Protein AF-A0A8T1TSG8-F1 (afdb_monomer_lite)

Radius of gyration: 27.97 Å; chains: 1; bounding box: 66×54×80 Å

Secondary structure (DSSP, 8-state):
--------------S----HHHHHHTT-HHHHHTT---HHHHHHHHHH-SPP-------GGGGSPPPPPPTTHHHHH-TTS--S--S--HHHHHHTTSHHHHHHHHS-HHHHHHHHHHHHHHHHHTHHHHHHHHHHHHHHHHHH-TTPPPPPHHHHHHHHHTSPPP-HHHHHHHHHHHHHHHHS--SS-GGGGG--S--SSS--S-GGGTS-HHHHHHHHHHHHHHHHHHHHHHHHHHHHHHHS------------------

Foldseek 3Di:
DDDDDDDDDDPPPPPDPDPPVVCVVQPHPVCVVVVNGDCVVVVVCVVVDDDPPPPPPPPPVVVDPDDDDDPCVCCVVCVPPDPDDDDDDPCCVVLVVDPVSNVCVVVPLVNLQVLLVLLVVLCVVCLLVVLVVQQVVQVVVCVVDVPRDGDDSVVSSVVSVPDDRGGSQLVVLLVVLVVVCVVVPDPDDSLQLCDCDDDPDDRRRPSCVRDNPVSSVSVCVSSVVSVVVVVVVVVVVVVVCVVDPDDDDDPPPPDPDDDDDD

pLDDT: mean 74.1, std 20.04, range [25.47, 96.94]

Sequence (262 aa):
EPYFGVDEDGPPKPELLFEDELIKAVGGVGTISSGTVPTGPLRDMGKTGWAPLTKQTSYEYLQQPYEPRPPQSMMTYYPSLYSGEYGPTAGALEAAVTPSGAFFYFIQPTLLQDIAGASNDYFEEKLNERVEGVYKKQVEREKKHPGFKRKNRDKIREELHKTQDINGRELCIFISLLVARTISPNKEKLENHWKTTDEGAIIWGCFGQFMVLDSCIYLETCISATWRSTCASRSSLETQVRHRGSAASLPVWIHATTHYGI

Structure (mmCIF, N/CA/C/O backbone):
data_AF-A0A8T1TSG8-F1
#
_entry.id   AF-A0A8T1TSG8-F1
#
loop_
_atom_site.group_PDB
_atom_site.id
_atom_site.type_symbol
_atom_site.label_atom_id
_atom_site.label_alt_id
_atom_site.label_comp_id
_atom_site.label_asym_id
_atom_site.label_entity_id
_atom_site.label_seq_id
_atom_site.pdbx_PDB_ins_code
_atom_site.Cartn_x
_atom_site.Cartn_y
_atom_site.Cartn_z
_atom_site.occupancy
_atom_site.B_iso_or_equiv
_atom_site.auth_seq_id
_atom_site.auth_comp_id
_atom_site.auth_asym_id
_atom_site.auth_atom_id
_atom_site.pdbx_PDB_model_num
ATOM 1 N N . GLU A 1 1 ? 26.304 29.051 -23.649 1.00 45.94 1 GLU A N 1
ATOM 2 C CA . GLU A 1 1 ? 25.181 29.871 -24.154 1.00 45.94 1 GLU A CA 1
ATOM 3 C C . GLU A 1 1 ? 25.540 30.378 -25.544 1.00 45.94 1 GLU A C 1
ATOM 5 O O . GLU A 1 1 ? 26.716 30.663 -25.758 1.00 45.94 1 GLU A O 1
ATOM 10 N N . PRO A 1 2 ? 24.597 30.352 -26.500 1.00 37.94 2 PRO A N 1
ATOM 11 C CA . PRO A 1 2 ? 23.506 31.320 -26.485 1.00 37.94 2 PRO A CA 1
ATOM 12 C C . PRO A 1 2 ? 22.093 30.716 -26.482 1.00 37.94 2 PRO A C 1
ATOM 14 O O . PRO A 1 2 ? 21.889 29.510 -26.564 1.00 37.94 2 PRO A O 1
ATOM 17 N N . TYR A 1 3 ? 21.173 31.653 -26.292 1.00 34.12 3 TYR A N 1
ATOM 18 C CA . TYR A 1 3 ? 19.765 31.636 -25.913 1.00 34.12 3 TYR A CA 1
ATOM 19 C C . TYR A 1 3 ? 18.851 31.819 -27.152 1.00 34.12 3 TYR A C 1
ATOM 21 O O . TYR A 1 3 ? 19.335 32.292 -28.178 1.00 34.12 3 TYR A O 1
ATOM 29 N N . PHE A 1 4 ? 17.537 31.587 -26.975 1.00 33.50 4 PHE A N 1
ATOM 30 C CA . PHE A 1 4 ? 16.393 31.842 -27.892 1.00 33.50 4 PHE A CA 1
ATOM 31 C C . PHE A 1 4 ? 16.285 30.897 -29.111 1.00 33.50 4 PHE A C 1
ATOM 33 O O . PHE A 1 4 ? 17.250 30.680 -29.825 1.00 33.50 4 PHE A O 1
ATOM 40 N N . GLY A 1 5 ? 15.155 30.248 -29.410 1.00 44.09 5 GLY A N 1
ATOM 41 C CA . GLY A 1 5 ? 13.763 30.645 -29.202 1.00 44.09 5 GLY A CA 1
ATOM 42 C C . GLY A 1 5 ? 13.220 31.237 -30.501 1.00 44.09 5 GLY A C 1
ATOM 43 O O . GLY A 1 5 ? 13.282 32.449 -30.660 1.00 44.09 5 GLY A O 1
ATOM 44 N N . VAL A 1 6 ? 12.729 30.385 -31.408 1.00 33.22 6 VAL A N 1
ATOM 45 C CA . VAL A 1 6 ? 11.770 30.747 -32.463 1.00 33.22 6 VAL A CA 1
ATOM 46 C C . VAL A 1 6 ? 10.868 29.534 -32.672 1.00 33.22 6 VAL A C 1
ATOM 48 O O . VAL A 1 6 ? 11.270 28.537 -33.274 1.00 33.22 6 VAL A O 1
ATOM 51 N N . ASP A 1 7 ? 9.675 29.621 -32.097 1.00 50.31 7 ASP A N 1
ATOM 52 C CA . ASP A 1 7 ? 8.508 28.882 -32.550 1.00 50.31 7 ASP A CA 1
ATOM 53 C C . ASP A 1 7 ? 8.203 29.357 -33.981 1.00 50.31 7 ASP A C 1
ATOM 55 O O . ASP A 1 7 ? 8.035 30.555 -34.204 1.00 50.31 7 ASP A O 1
ATOM 59 N N . GLU A 1 8 ? 8.195 28.444 -34.954 1.00 45.22 8 GLU A N 1
ATOM 60 C CA . GLU A 1 8 ? 7.657 28.701 -36.296 1.00 45.22 8 GLU A CA 1
ATOM 61 C C . GLU A 1 8 ? 6.379 27.876 -36.462 1.00 45.22 8 GLU A C 1
ATOM 63 O O . GLU A 1 8 ? 6.337 26.664 -36.223 1.00 45.22 8 GLU A O 1
ATOM 68 N N . ASP A 1 9 ? 5.320 28.605 -36.790 1.00 44.66 9 ASP A N 1
ATOM 69 C CA . ASP A 1 9 ? 3.932 28.338 -36.458 1.00 44.66 9 ASP A CA 1
ATOM 70 C C . ASP A 1 9 ? 3.237 27.316 -37.370 1.00 44.66 9 ASP A C 1
ATOM 72 O O . ASP A 1 9 ? 2.999 27.529 -38.559 1.00 44.66 9 ASP A O 1
ATOM 76 N N . GLY A 1 10 ? 2.711 26.271 -36.742 1.00 43.38 10 GLY A N 1
ATOM 77 C CA . GLY A 1 10 ? 1.345 25.822 -36.988 1.00 43.38 10 GLY A CA 1
ATOM 78 C C . GLY A 1 10 ? 0.737 25.487 -35.628 1.00 43.38 10 GLY A C 1
ATOM 79 O O . GLY A 1 10 ? 1.427 24.842 -34.835 1.00 43.38 10 GLY A O 1
ATOM 80 N N . PRO A 1 11 ? -0.502 25.910 -35.296 1.00 42.44 11 PRO A N 1
ATOM 81 C CA . PRO A 1 11 ? -1.045 25.623 -33.977 1.00 42.44 11 PRO A CA 1
ATOM 82 C C . PRO A 1 11 ? -1.029 24.104 -33.770 1.00 42.44 11 PRO A C 1
ATOM 84 O O . PRO A 1 11 ? -1.426 23.377 -34.692 1.00 42.44 11 PRO A O 1
ATOM 87 N N . PRO A 1 12 ? -0.569 23.603 -32.605 1.00 47.88 12 PRO A N 1
ATOM 88 C CA . PRO A 1 12 ? -0.638 22.183 -32.312 1.00 47.88 12 PRO A CA 1
ATOM 89 C C . PRO A 1 12 ? -2.099 21.783 -32.460 1.00 47.88 12 PRO A C 1
ATOM 91 O O . PRO A 1 12 ? -2.961 22.269 -31.723 1.00 47.88 12 PRO A O 1
ATOM 94 N N . LYS A 1 13 ? -2.403 20.965 -33.475 1.00 48.00 13 LYS A N 1
ATOM 95 C CA . LYS A 1 13 ? -3.752 20.427 -33.622 1.00 48.00 13 LYS A CA 1
ATOM 96 C C . LYS A 1 13 ? -4.053 19.711 -32.309 1.00 48.00 13 LYS A C 1
ATOM 98 O O . LYS A 1 13 ? -3.273 18.831 -31.942 1.00 48.00 13 LYS A O 1
ATOM 103 N N . PRO A 1 14 ? -5.113 20.091 -31.579 1.00 47.16 14 PRO A N 1
ATOM 104 C CA . PRO A 1 14 ? -5.439 19.402 -30.348 1.00 47.16 14 PRO A CA 1
ATOM 105 C C . PRO A 1 14 ? -5.668 17.930 -30.697 1.00 47.16 14 PRO A C 1
ATOM 107 O O . PRO A 1 14 ? -6.528 17.613 -31.516 1.00 47.16 14 PRO A O 1
ATOM 110 N N . GLU A 1 15 ? -4.895 17.028 -30.084 1.00 48.28 15 GLU A N 1
ATOM 111 C CA . GLU A 1 15 ? -5.048 15.568 -30.239 1.00 48.28 15 GLU A CA 1
ATOM 112 C C . GLU A 1 15 ? -6.437 15.072 -29.787 1.00 48.28 15 GLU A C 1
ATOM 114 O O . GLU A 1 15 ? -6.805 13.916 -29.985 1.00 48.28 15 GLU A O 1
ATOM 119 N N . LEU A 1 16 ? -7.230 15.966 -29.197 1.00 49.97 16 LEU A N 1
ATOM 120 C CA . LEU A 1 16 ? -8.574 15.749 -28.710 1.00 49.97 16 LEU A CA 1
ATOM 121 C C . LEU A 1 16 ? -9.577 16.374 -29.686 1.00 49.97 16 LEU A C 1
ATOM 123 O O . LEU A 1 16 ? -9.929 17.548 -29.577 1.00 49.97 16 LEU A O 1
ATOM 127 N N . LEU A 1 17 ? -10.056 15.566 -30.630 1.00 59.31 17 LEU A N 1
ATOM 128 C CA . LEU A 1 17 ? -11.185 15.898 -31.501 1.00 59.31 17 LEU A CA 1
ATOM 129 C C . LEU A 1 17 ? -12.499 15.758 -30.715 1.00 59.31 17 LEU A C 1
ATOM 131 O O . LEU A 1 17 ? -13.293 14.855 -30.966 1.00 59.31 17 LEU A O 1
ATOM 135 N N . PHE A 1 18 ? -12.709 16.607 -29.712 1.00 63.56 18 PHE A N 1
ATOM 136 C CA . PHE A 1 18 ? -14.048 16.785 -29.157 1.00 63.56 18 PHE A CA 1
ATOM 137 C C . PHE A 1 18 ? -14.841 17.709 -30.075 1.00 63.56 18 PHE A C 1
ATOM 139 O O . PHE A 1 18 ? -14.288 18.652 -30.636 1.00 63.56 18 PHE A O 1
ATOM 146 N N . GLU A 1 19 ? -16.137 17.447 -30.224 1.00 71.06 19 GLU A N 1
ATOM 147 C CA . GLU A 1 19 ? -17.006 18.336 -30.989 1.00 71.06 19 GLU A CA 1
ATOM 148 C C . GLU A 1 19 ? -17.040 19.735 -30.356 1.00 71.06 19 GLU A C 1
ATOM 150 O O . GLU A 1 19 ? -17.121 19.878 -29.130 1.00 71.06 19 GLU A O 1
ATOM 155 N N . ASP A 1 20 ? -17.015 20.775 -31.193 1.00 75.75 20 ASP A N 1
ATOM 156 C CA . ASP A 1 20 ? -16.996 22.175 -30.750 1.00 75.75 20 ASP A CA 1
ATOM 157 C C . ASP A 1 20 ? -18.199 22.521 -29.861 1.00 75.75 20 ASP A C 1
ATOM 159 O O . ASP A 1 20 ? -18.087 23.326 -28.932 1.00 75.75 20 ASP A O 1
ATOM 163 N N . GLU A 1 21 ? -19.348 21.881 -30.097 1.00 76.69 21 GLU A N 1
ATOM 164 C CA . GLU A 1 21 ? -20.535 22.032 -29.255 1.00 76.69 21 GLU A CA 1
ATOM 165 C C . GLU A 1 21 ? -20.307 21.517 -27.834 1.00 76.69 21 GLU A C 1
ATOM 167 O O . GLU A 1 21 ? -20.700 22.186 -26.876 1.00 76.69 21 GLU A O 1
ATOM 172 N N . LEU A 1 22 ? -19.618 20.381 -27.678 1.00 76.75 22 LEU A N 1
ATOM 173 C CA . LEU A 1 22 ? -19.285 19.831 -26.367 1.00 76.75 22 LEU A CA 1
ATOM 174 C C . LEU A 1 22 ? -18.298 20.744 -25.645 1.00 76.75 22 LEU A C 1
ATOM 176 O O . LEU A 1 22 ? -18.534 21.095 -24.489 1.00 76.75 22 LEU A O 1
ATOM 180 N N . ILE A 1 23 ? -17.233 21.172 -26.332 1.00 80.44 23 ILE A N 1
ATOM 181 C CA . ILE A 1 23 ? -16.224 22.087 -25.780 1.00 80.44 23 ILE A CA 1
ATOM 182 C C . ILE A 1 23 ? -16.895 23.381 -25.309 1.00 80.44 23 ILE A C 1
ATOM 184 O O . ILE A 1 23 ? -16.615 23.865 -24.212 1.00 80.44 23 ILE A O 1
ATOM 188 N N . LYS A 1 24 ? -17.831 23.919 -26.094 1.00 82.69 24 LYS A N 1
ATOM 189 C CA . LYS A 1 24 ? -18.601 25.112 -25.735 1.00 82.69 24 LYS A CA 1
ATOM 190 C C . LYS A 1 24 ? -19.547 24.863 -24.558 1.00 82.69 24 LYS A C 1
ATOM 192 O O . LYS A 1 24 ? -19.623 25.704 -23.663 1.00 82.69 24 LYS A O 1
ATOM 197 N N . ALA A 1 25 ? -20.223 23.714 -24.518 1.00 79.31 25 ALA A N 1
ATOM 198 C CA . ALA A 1 25 ? -21.137 23.341 -23.438 1.00 79.31 25 ALA A CA 1
ATOM 199 C C . ALA A 1 25 ? -20.425 23.188 -22.085 1.00 79.31 25 ALA A C 1
ATOM 201 O O . ALA A 1 25 ? -20.991 23.539 -21.050 1.00 79.31 25 ALA A O 1
ATOM 202 N N . VAL A 1 26 ? -19.169 22.729 -22.081 1.00 79.12 26 VAL A N 1
ATOM 203 C CA . VAL A 1 26 ? -18.341 22.622 -20.866 1.00 79.12 26 VAL A CA 1
ATOM 204 C C . VAL A 1 26 ? -17.567 23.906 -20.532 1.00 79.12 26 VAL A C 1
ATOM 206 O O . VAL A 1 26 ? -16.703 23.903 -19.658 1.00 79.12 26 VAL A O 1
ATOM 209 N N . GLY A 1 27 ? -17.893 25.026 -21.186 1.00 82.19 27 GLY A N 1
ATOM 210 C CA . GLY A 1 27 ? -17.335 26.345 -20.873 1.00 82.19 27 GLY A CA 1
ATOM 211 C C . GLY A 1 27 ? -16.021 26.677 -21.586 1.00 82.19 27 GLY A C 1
ATOM 212 O O . GLY A 1 27 ? -15.343 27.629 -21.203 1.00 82.19 27 GLY A O 1
ATOM 213 N N . GLY A 1 28 ? -15.654 25.924 -22.621 1.00 83.75 28 GLY A N 1
ATOM 214 C CA . GLY A 1 28 ? -14.480 26.158 -23.458 1.00 83.75 28 GLY A CA 1
ATOM 215 C C . GLY A 1 28 ? -13.187 25.541 -22.923 1.00 83.75 28 GLY A C 1
ATOM 216 O O . GLY A 1 28 ? -13.075 25.168 -21.755 1.00 83.75 28 GLY A O 1
ATOM 217 N N . VAL A 1 29 ? -12.169 25.486 -23.787 1.00 76.88 29 VAL A N 1
ATOM 218 C CA . VAL A 1 29 ? -10.851 24.896 -23.478 1.00 76.88 29 VAL A CA 1
ATOM 219 C C . VAL A 1 29 ? -10.199 25.550 -22.256 1.00 76.88 29 VAL A C 1
ATOM 221 O O . VAL A 1 29 ? -9.637 24.852 -21.421 1.00 76.88 29 VAL A O 1
ATOM 224 N N . GLY A 1 30 ? -10.336 26.870 -22.082 1.00 78.56 30 GLY A N 1
ATOM 225 C CA . GLY A 1 30 ? -9.797 27.567 -20.906 1.00 78.56 30 GLY A CA 1
ATOM 226 C C . GLY A 1 30 ? -10.395 27.083 -19.577 1.00 78.56 30 GLY A C 1
ATOM 227 O O . GLY A 1 30 ? -9.688 26.946 -18.577 1.00 78.56 30 GLY A O 1
ATOM 228 N N . THR A 1 31 ? -11.687 26.754 -19.566 1.00 78.44 31 THR A N 1
ATOM 229 C CA . THR A 1 31 ? -12.375 26.220 -18.382 1.00 78.44 31 THR A CA 1
ATOM 230 C C . THR A 1 31 ? -11.960 24.772 -18.095 1.00 78.44 31 THR A C 1
ATOM 232 O O . THR A 1 31 ? -11.778 24.396 -16.937 1.00 78.44 31 THR A O 1
ATOM 235 N N . ILE A 1 32 ? -11.727 23.976 -19.144 1.00 74.50 32 ILE A N 1
ATOM 236 C CA . ILE A 1 32 ? -11.199 22.607 -19.032 1.00 74.50 32 ILE A CA 1
ATOM 237 C C . ILE A 1 32 ? -9.778 22.617 -18.459 1.00 74.50 32 ILE A C 1
ATOM 239 O O . ILE A 1 32 ? -9.515 21.952 -17.459 1.00 74.50 32 ILE A O 1
ATOM 243 N N . SER A 1 33 ? -8.880 23.416 -19.037 1.00 77.00 33 SER A N 1
ATOM 244 C CA . SER A 1 33 ? -7.472 23.485 -18.628 1.00 77.00 33 SER A CA 1
ATOM 245 C C . SER A 1 33 ? -7.276 24.027 -17.209 1.00 77.00 33 SER A C 1
ATOM 247 O O . SER A 1 33 ? -6.294 23.695 -16.552 1.00 77.00 33 SER A O 1
ATOM 249 N N . SER A 1 34 ? -8.211 24.844 -16.716 1.00 78.12 34 SER A N 1
ATOM 250 C CA . SER A 1 34 ? -8.216 25.347 -15.334 1.00 78.12 34 SER A CA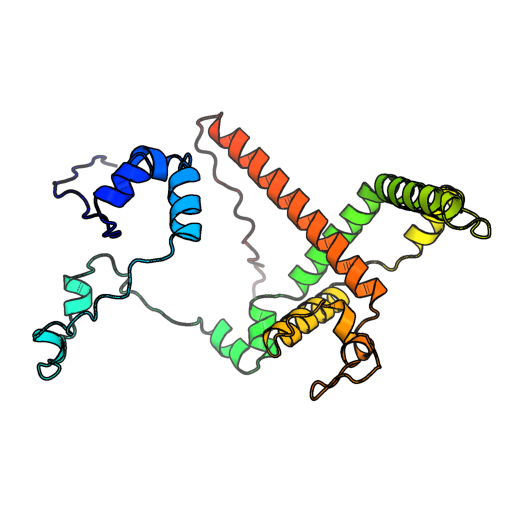 1
ATOM 251 C C . SER A 1 34 ? -8.866 24.388 -14.330 1.00 78.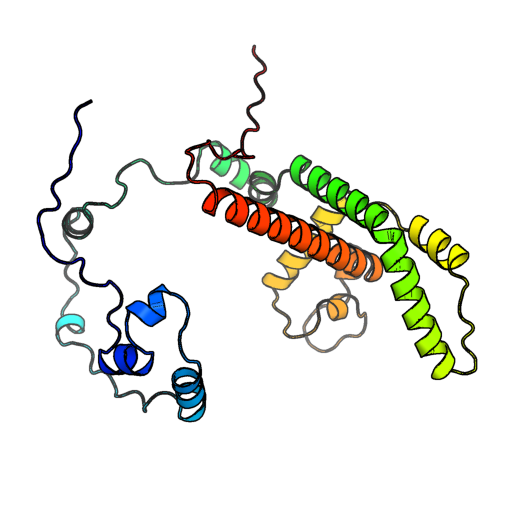12 34 SER A C 1
ATOM 253 O O . SER A 1 34 ? -8.861 24.670 -13.134 1.00 78.12 34 SER A O 1
ATOM 255 N N . GLY A 1 35 ? -9.433 23.267 -14.787 1.00 76.94 35 GLY A N 1
ATOM 256 C CA . GLY A 1 35 ? -10.089 22.276 -13.931 1.00 76.94 35 GLY A CA 1
ATOM 257 C C . GLY A 1 35 ? -11.460 22.704 -13.396 1.00 76.94 35 GLY A C 1
ATOM 258 O O . GLY A 1 35 ? -12.037 22.000 -12.571 1.00 76.94 35 GLY A O 1
ATOM 259 N N . THR A 1 36 ? -12.014 23.827 -13.868 1.00 82.38 36 THR A N 1
ATOM 260 C CA . THR A 1 36 ? -13.275 24.408 -13.363 1.00 82.38 36 THR A CA 1
ATOM 261 C C . THR A 1 36 ? -14.483 23.981 -14.204 1.00 82.38 36 THR A C 1
ATOM 263 O O . THR A 1 36 ? -15.396 24.765 -14.459 1.00 82.38 36 THR A O 1
ATOM 266 N N . VAL A 1 37 ? -14.489 22.737 -14.689 1.00 79.81 37 VAL A N 1
ATOM 267 C CA . VAL A 1 37 ? -15.514 22.255 -15.624 1.00 79.81 37 VAL A CA 1
ATOM 268 C C . VAL A 1 37 ? -16.885 22.168 -14.933 1.00 79.81 37 VAL A C 1
ATOM 270 O O . VAL A 1 37 ? -17.016 21.475 -13.919 1.00 79.81 37 VAL A O 1
ATOM 273 N N . PRO A 1 38 ? -17.936 22.829 -15.459 1.00 80.19 38 PRO A N 1
ATOM 274 C CA . PRO A 1 38 ? -19.273 22.755 -14.890 1.00 80.19 38 PRO A CA 1
ATOM 275 C C . PRO A 1 38 ? -19.826 21.328 -14.969 1.00 80.19 38 PRO A C 1
ATOM 277 O O . PRO A 1 38 ? -19.777 20.662 -15.999 1.00 80.19 38 PRO A O 1
ATOM 280 N N . THR A 1 39 ? -20.401 20.858 -13.863 1.00 79.50 39 THR A N 1
ATOM 281 C CA . THR A 1 39 ? -20.884 19.471 -13.725 1.00 79.50 39 THR A CA 1
ATOM 282 C C . THR A 1 39 ? -22.267 19.235 -14.329 1.00 79.50 39 THR A C 1
ATOM 284 O O . THR A 1 39 ? -22.655 18.087 -14.534 1.00 79.50 39 THR A O 1
ATOM 287 N N . GLY A 1 40 ? -23.022 20.303 -14.608 1.00 82.38 40 GLY A N 1
ATOM 288 C CA . GLY A 1 40 ? -24.369 20.242 -15.186 1.00 82.38 40 GLY A CA 1
ATOM 289 C C . GLY A 1 40 ? -24.426 19.475 -16.512 1.00 82.38 40 GLY A C 1
ATOM 290 O O . GLY A 1 40 ? -25.108 18.454 -16.554 1.00 82.38 40 GLY A O 1
ATOM 291 N N . PRO A 1 41 ? -23.655 19.882 -17.541 1.00 76.38 41 PRO A N 1
ATOM 292 C CA . PRO A 1 41 ? -23.636 19.218 -18.846 1.00 76.38 41 PRO A CA 1
ATOM 293 C C . PRO A 1 41 ? -23.327 17.718 -18.759 1.00 76.38 41 PRO A C 1
ATOM 295 O O . PRO A 1 41 ? -24.049 16.898 -19.317 1.00 76.38 41 PRO A O 1
ATOM 298 N N . LEU A 1 42 ? -22.305 17.343 -17.983 1.00 73.94 42 LEU A N 1
ATOM 299 C CA . LEU A 1 42 ? -21.905 15.942 -17.809 1.00 73.94 42 LEU A CA 1
ATOM 300 C C . LEU A 1 42 ? -22.968 15.119 -17.066 1.00 73.94 42 LEU A C 1
ATOM 302 O O . LEU A 1 42 ? -23.211 13.958 -17.392 1.00 73.94 42 LEU A O 1
ATOM 306 N N . ARG A 1 43 ? -23.631 15.717 -16.070 1.00 79.81 43 ARG A N 1
ATOM 307 C CA . ARG A 1 43 ? -24.716 15.073 -15.318 1.00 79.81 43 ARG A CA 1
ATOM 308 C C . ARG A 1 43 ? -25.962 14.872 -16.177 1.00 79.81 43 ARG A C 1
ATOM 310 O O . ARG A 1 43 ? -26.645 13.863 -16.011 1.00 79.81 43 ARG A O 1
ATOM 317 N N . ASP A 1 44 ? -26.258 15.815 -17.060 1.00 79.38 44 ASP A N 1
ATOM 318 C CA . ASP A 1 44 ? -27.406 15.730 -17.957 1.00 79.38 44 ASP A CA 1
ATOM 319 C C . ASP A 1 44 ? -27.147 14.698 -19.064 1.00 79.38 44 ASP A C 1
ATOM 321 O O . ASP A 1 44 ? -28.002 13.840 -19.277 1.00 79.38 44 ASP A O 1
ATOM 325 N N . MET A 1 45 ? -25.930 14.645 -19.625 1.00 72.06 45 MET A N 1
ATOM 326 C CA . MET A 1 45 ? -25.487 13.556 -20.514 1.00 72.06 45 MET A CA 1
ATOM 327 C C . MET A 1 45 ? -25.592 12.177 -19.849 1.00 72.06 45 MET A C 1
ATOM 329 O O . MET A 1 45 ? -26.028 11.211 -20.473 1.00 72.06 45 MET A O 1
ATOM 333 N N . GLY A 1 46 ? -25.254 12.074 -18.558 1.00 74.12 46 GLY A N 1
ATOM 334 C CA . GLY A 1 46 ? -25.422 10.834 -17.796 1.00 74.12 46 GLY A CA 1
ATOM 335 C C . GLY A 1 46 ? -26.883 10.386 -17.644 1.00 74.12 46 GLY A C 1
ATOM 336 O O . GLY A 1 46 ? -27.132 9.198 -17.451 1.00 74.12 46 GLY A O 1
ATOM 337 N N . LYS A 1 47 ? -27.852 11.309 -17.742 1.00 77.75 47 LYS A N 1
ATOM 338 C CA . LYS A 1 47 ? -29.295 11.022 -17.646 1.00 77.75 47 LYS A CA 1
ATOM 339 C C . LYS A 1 47 ? -29.950 10.771 -19.001 1.00 77.75 47 LYS A C 1
ATOM 341 O O . LYS A 1 47 ? -30.803 9.895 -19.094 1.00 77.75 47 LYS A O 1
ATOM 346 N N . THR A 1 48 ? -29.595 11.547 -20.024 1.00 75.12 48 THR A N 1
ATOM 347 C CA . THR A 1 48 ? -30.146 11.399 -21.381 1.00 75.12 48 THR A CA 1
ATOM 348 C C . THR A 1 48 ? -29.489 10.254 -22.148 1.00 75.12 48 THR A C 1
ATOM 350 O O . THR A 1 48 ? -30.038 9.804 -23.150 1.00 75.12 48 THR A O 1
ATOM 353 N N . GLY A 1 49 ? -28.344 9.765 -21.659 1.00 67.38 49 GLY A N 1
ATOM 354 C CA . GLY A 1 49 ? -27.536 8.754 -22.322 1.00 67.38 49 GLY A CA 1
ATOM 355 C C . GLY A 1 49 ? -26.793 9.319 -23.530 1.00 67.38 49 GLY A C 1
ATOM 356 O O . GLY A 1 49 ? -26.847 10.513 -23.832 1.00 67.38 49 GLY A O 1
ATOM 357 N N . TRP A 1 50 ? -26.090 8.434 -24.230 1.00 66.75 50 TRP A N 1
ATOM 358 C CA . TRP A 1 50 ? -25.540 8.732 -25.547 1.00 66.75 50 TRP A CA 1
ATOM 359 C C . TRP A 1 50 ? -26.673 8.712 -26.575 1.00 66.75 50 TRP A C 1
ATOM 361 O O . TRP A 1 50 ? -27.602 7.908 -26.451 1.00 66.75 50 TRP A O 1
ATOM 371 N N . ALA A 1 51 ? -26.596 9.567 -27.599 1.00 67.69 51 ALA A N 1
ATOM 372 C CA . ALA A 1 51 ? -27.481 9.438 -28.752 1.00 67.69 51 ALA A CA 1
ATOM 373 C C . ALA A 1 51 ? -27.405 7.994 -29.299 1.00 67.69 51 ALA A C 1
ATOM 375 O O . ALA A 1 51 ? -26.352 7.354 -29.173 1.00 67.69 51 ALA A O 1
ATOM 376 N N . PRO A 1 52 ? -28.494 7.453 -29.880 1.00 67.25 52 PRO A N 1
ATOM 377 C CA . PRO A 1 52 ? -28.478 6.118 -30.465 1.00 67.25 52 PRO A CA 1
ATOM 378 C C . PRO A 1 52 ? -27.279 5.995 -31.397 1.00 67.25 52 PRO A C 1
ATOM 380 O O . PRO A 1 52 ? -27.064 6.889 -32.212 1.00 67.25 52 PRO A O 1
ATOM 383 N N . LEU A 1 53 ? -26.498 4.920 -31.252 1.00 58.41 53 LEU A N 1
ATOM 384 C CA . LEU A 1 53 ? -25.300 4.709 -32.055 1.00 58.41 53 LEU A CA 1
ATOM 385 C C . LEU A 1 53 ? -25.719 4.712 -33.530 1.00 58.41 53 LEU A C 1
ATOM 387 O O . LEU A 1 53 ? -26.274 3.730 -34.033 1.00 58.41 53 LEU A O 1
ATOM 391 N N . THR A 1 54 ? -25.501 5.830 -34.219 1.00 61.88 54 THR A N 1
ATOM 392 C CA . THR A 1 54 ? -25.640 5.880 -35.666 1.00 61.88 54 THR A CA 1
ATOM 393 C C . THR A 1 54 ? -24.654 4.849 -36.167 1.00 61.88 54 THR A C 1
ATOM 395 O O . THR A 1 54 ? -23.469 4.945 -35.850 1.00 61.88 54 THR A O 1
ATOM 398 N N . LYS A 1 55 ? -25.135 3.802 -36.848 1.00 59.00 55 LYS A N 1
ATOM 399 C CA . LYS A 1 55 ? -24.252 2.786 -37.421 1.00 59.00 55 LYS A CA 1
ATOM 400 C C . LYS A 1 55 ? -23.265 3.533 -38.304 1.00 59.00 55 LYS A C 1
ATOM 402 O O . LYS A 1 55 ? -23.636 3.981 -39.385 1.00 59.00 55 LYS A O 1
ATOM 407 N N . GLN A 1 56 ? -22.048 3.719 -37.809 1.00 60.12 56 GLN A N 1
ATOM 408 C CA . GLN A 1 56 ? -20.991 4.323 -38.583 1.00 60.12 56 GLN A CA 1
ATOM 409 C C . GLN A 1 56 ? -20.699 3.300 -39.667 1.00 60.12 56 GLN A C 1
ATOM 411 O O . GLN A 1 56 ? -20.126 2.242 -39.406 1.00 60.12 56 GLN A O 1
ATOM 416 N N . THR A 1 57 ? -21.211 3.558 -40.869 1.00 65.31 57 THR A N 1
ATOM 417 C CA . THR A 1 57 ? -20.784 2.837 -42.059 1.00 65.31 57 THR A CA 1
ATOM 418 C C . THR A 1 57 ? -19.274 2.951 -42.071 1.00 65.31 57 THR A C 1
ATOM 420 O O . THR A 1 57 ? -18.749 4.067 -42.059 1.00 65.31 57 THR A O 1
ATOM 423 N N . SER A 1 58 ? -18.587 1.809 -41.980 1.00 68.69 58 SER A N 1
ATOM 424 C CA . SER A 1 58 ? -17.130 1.761 -42.040 1.00 68.69 58 SER A CA 1
ATOM 425 C C . SER A 1 58 ? -16.682 2.646 -43.190 1.00 68.69 58 SER A C 1
ATOM 427 O O . SER A 1 58 ? -17.224 2.509 -44.292 1.00 68.69 58 SER A O 1
ATOM 429 N N . TYR A 1 59 ? -15.743 3.552 -42.936 1.00 71.12 59 TYR A N 1
ATOM 430 C CA . TYR A 1 59 ? -15.211 4.386 -43.999 1.00 71.12 59 TYR A CA 1
ATOM 431 C C . TYR A 1 59 ? -14.785 3.513 -45.179 1.00 71.12 59 TYR A C 1
ATOM 433 O O . TYR A 1 59 ? -14.256 2.420 -44.983 1.00 71.12 59 TYR A O 1
ATOM 441 N N . GLU A 1 60 ? -15.017 3.992 -46.394 1.00 74.12 60 GLU A N 1
ATOM 442 C CA . GLU A 1 60 ? -14.782 3.231 -47.624 1.00 74.12 60 GLU A CA 1
ATOM 443 C C . GLU A 1 60 ? -13.335 2.710 -47.716 1.00 74.12 60 GLU A C 1
ATOM 445 O O . GLU A 1 60 ? -13.101 1.600 -48.185 1.00 74.12 60 GLU A O 1
ATOM 450 N N . TYR A 1 61 ? -12.374 3.442 -47.137 1.00 73.38 61 TYR A N 1
ATOM 451 C CA . TYR A 1 61 ? -10.970 3.028 -47.042 1.00 73.38 61 TYR A CA 1
ATOM 452 C C . TYR A 1 61 ? -10.725 1.815 -46.121 1.00 73.38 61 TYR A C 1
ATOM 454 O O . TYR A 1 61 ? -9.748 1.104 -46.311 1.00 73.38 61 TYR A O 1
ATOM 462 N N . LEU A 1 62 ? -11.590 1.543 -45.135 1.00 78.31 62 LEU A N 1
ATOM 463 C CA . LEU A 1 62 ? -11.489 0.356 -44.267 1.00 78.31 62 LEU A CA 1
ATOM 464 C C . LEU A 1 62 ? -11.968 -0.924 -44.964 1.00 78.31 62 LEU A C 1
ATOM 466 O O . LEU A 1 62 ? -11.694 -2.018 -44.480 1.00 78.31 62 LEU A O 1
ATOM 470 N N . GLN A 1 63 ? -12.702 -0.787 -46.071 1.00 83.00 63 GLN A N 1
ATOM 471 C CA . GLN A 1 63 ? -13.129 -1.900 -46.924 1.00 83.00 63 GLN A CA 1
ATOM 472 C C . GLN A 1 63 ? -12.100 -2.208 -48.026 1.00 83.00 63 GLN A C 1
ATOM 474 O O . GLN A 1 63 ? -12.230 -3.209 -48.730 1.00 83.00 63 GLN A O 1
ATOM 479 N N . GLN A 1 64 ? -11.080 -1.358 -48.191 1.00 83.38 64 GLN A N 1
ATOM 480 C CA . GLN A 1 64 ? -9.987 -1.592 -49.129 1.00 83.38 64 GLN A CA 1
ATOM 481 C C . GLN A 1 64 ? -8.990 -2.613 -48.553 1.00 83.38 64 GLN A C 1
ATOM 483 O O . GLN A 1 64 ? -8.849 -2.718 -47.330 1.00 83.38 64 GLN A O 1
ATOM 488 N N . PRO A 1 65 ? -8.283 -3.377 -49.406 1.00 86.62 65 PRO A N 1
ATOM 489 C CA . PRO A 1 65 ? -7.196 -4.241 -48.962 1.00 86.62 65 PRO A CA 1
ATOM 490 C C . PRO A 1 65 ? -6.170 -3.457 -48.138 1.00 86.62 65 PRO A C 1
ATOM 492 O O . PRO A 1 65 ? -5.789 -2.349 -48.509 1.00 86.62 65 PRO A O 1
ATOM 495 N N . TYR A 1 66 ? -5.717 -4.036 -47.026 1.00 83.00 66 TYR A N 1
ATOM 496 C CA . TYR A 1 66 ? -4.700 -3.410 -46.184 1.00 83.00 66 TYR A CA 1
ATOM 497 C C . TYR A 1 66 ? -3.408 -3.187 -46.979 1.00 83.00 66 TYR A C 1
ATOM 499 O O . TYR A 1 66 ? -2.768 -4.148 -47.409 1.00 83.00 66 TYR A O 1
ATOM 507 N N . GLU A 1 67 ? -3.001 -1.927 -47.128 1.00 82.50 67 GLU A N 1
ATOM 508 C CA . GLU A 1 67 ? -1.678 -1.584 -47.641 1.00 82.50 67 GLU A CA 1
ATOM 509 C C . GLU A 1 67 ? -0.665 -1.541 -46.485 1.00 82.50 67 GLU A C 1
ATOM 511 O O . GLU A 1 67 ? -0.857 -0.789 -45.520 1.00 82.50 67 GLU A O 1
ATOM 516 N N . PRO A 1 68 ? 0.429 -2.326 -46.550 1.00 81.25 68 PRO A N 1
ATOM 517 C CA . PRO A 1 68 ? 1.488 -2.261 -45.559 1.00 81.25 68 PRO A CA 1
ATOM 518 C C . PRO A 1 68 ? 2.068 -0.854 -45.508 1.00 81.25 68 PRO A C 1
ATOM 520 O O . PRO A 1 68 ? 2.520 -0.299 -46.511 1.00 81.25 68 PRO A O 1
ATOM 523 N N . ARG A 1 69 ? 2.085 -0.276 -44.312 1.00 79.81 69 ARG A N 1
ATOM 524 C CA . ARG A 1 69 ? 2.655 1.050 -44.117 1.00 79.81 69 ARG A CA 1
ATOM 525 C C . ARG A 1 69 ? 4.179 1.002 -44.355 1.00 79.81 69 ARG A C 1
ATOM 527 O O . ARG A 1 69 ? 4.821 0.073 -43.859 1.00 79.81 69 ARG A O 1
ATOM 534 N N . PRO A 1 70 ? 4.791 1.993 -45.038 1.00 85.38 70 PRO A N 1
ATOM 535 C CA . PRO A 1 70 ? 6.244 2.053 -45.186 1.00 85.38 70 PRO A CA 1
ATOM 536 C C . PRO A 1 70 ? 6.944 2.038 -43.816 1.00 85.38 70 PRO A C 1
ATOM 538 O O . PRO A 1 70 ? 6.450 2.704 -42.903 1.00 85.38 70 PRO A O 1
ATOM 541 N N . PRO A 1 71 ? 8.094 1.364 -43.638 1.00 78.38 71 PRO A N 1
ATOM 542 C CA . PRO A 1 71 ? 8.724 1.209 -42.320 1.00 78.38 71 PRO A CA 1
ATOM 543 C C . PRO A 1 71 ? 9.028 2.539 -41.603 1.00 78.38 71 PRO A C 1
ATOM 545 O O . PRO A 1 71 ? 8.920 2.632 -40.384 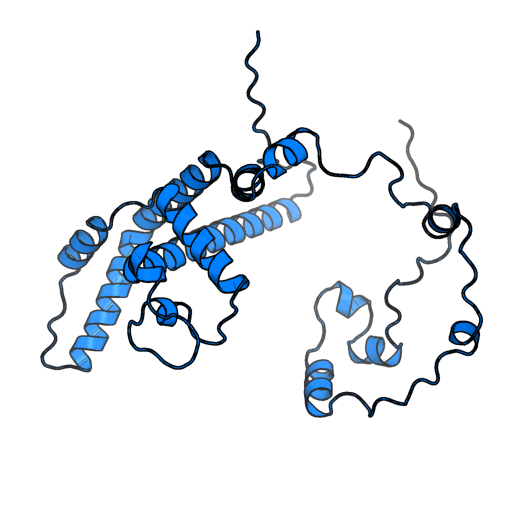1.00 78.38 71 PRO A O 1
ATOM 548 N N . GLN A 1 72 ? 9.345 3.597 -42.355 1.00 80.25 72 GLN A N 1
ATOM 549 C CA . GLN A 1 72 ? 9.703 4.923 -41.830 1.00 80.25 72 GLN A CA 1
ATOM 550 C C . GLN A 1 72 ? 8.503 5.829 -41.539 1.00 80.25 72 GLN A C 1
ATOM 552 O O . GLN A 1 72 ? 8.657 6.879 -40.924 1.00 80.25 72 GLN A O 1
ATOM 557 N N . SER A 1 73 ? 7.302 5.431 -41.943 1.00 83.19 73 SER A N 1
ATOM 558 C CA . SER A 1 73 ? 6.086 6.231 -41.777 1.00 83.19 73 SER A CA 1
ATOM 559 C C . SER A 1 73 ? 5.832 6.673 -40.331 1.00 83.19 73 SER A C 1
ATOM 561 O O . SER A 1 73 ? 5.422 7.806 -40.108 1.00 83.19 73 SER A O 1
ATOM 563 N N . MET A 1 74 ? 6.114 5.824 -39.337 1.00 79.62 74 MET A N 1
ATOM 564 C CA . MET A 1 74 ? 5.990 6.180 -37.919 1.00 79.62 74 MET A CA 1
ATOM 565 C C . MET A 1 74 ? 6.901 7.350 -37.540 1.00 79.62 74 MET A C 1
ATOM 567 O O . MET A 1 74 ? 6.462 8.241 -36.827 1.00 79.62 74 MET A O 1
ATOM 571 N N . MET A 1 75 ? 8.125 7.387 -38.069 1.00 77.69 75 MET A N 1
ATOM 572 C CA . MET A 1 75 ? 9.077 8.480 -37.841 1.00 77.69 75 MET A CA 1
ATOM 573 C C . MET A 1 75 ? 8.675 9.750 -38.602 1.00 77.69 75 MET A C 1
ATOM 575 O O . MET A 1 75 ? 8.927 10.854 -38.137 1.00 77.69 75 MET A O 1
ATOM 579 N N . THR A 1 76 ? 8.029 9.611 -39.764 1.00 81.06 76 THR A N 1
ATOM 580 C CA . THR A 1 76 ? 7.525 10.753 -40.543 1.00 81.06 76 THR A CA 1
ATOM 581 C C . THR A 1 76 ? 6.307 11.404 -39.890 1.00 81.06 76 THR A C 1
ATOM 583 O O . THR A 1 76 ? 6.221 12.627 -39.846 1.00 81.06 76 THR A O 1
ATOM 586 N N . TYR A 1 77 ? 5.365 10.605 -39.382 1.00 82.06 77 TYR A N 1
ATOM 587 C CA . TYR A 1 77 ? 4.148 11.113 -38.739 1.00 82.06 77 TYR A CA 1
ATOM 588 C C . TYR A 1 77 ? 4.363 11.504 -37.271 1.00 82.06 77 TYR A C 1
ATOM 590 O O . TYR A 1 77 ? 3.662 12.381 -36.778 1.00 82.06 77 TYR A O 1
ATOM 598 N N . TYR A 1 78 ? 5.334 10.886 -36.591 1.00 82.00 78 TYR A N 1
ATOM 599 C CA . TYR A 1 78 ? 5.672 11.148 -35.190 1.00 82.00 78 TYR A CA 1
ATOM 600 C C . TYR A 1 78 ? 7.186 11.380 -35.039 1.00 82.00 78 TYR A C 1
ATOM 602 O O . TYR A 1 78 ? 7.888 10.542 -34.469 1.00 82.00 78 TYR A O 1
ATOM 610 N N . PRO A 1 79 ? 7.713 12.514 -35.537 1.00 80.31 79 PRO A N 1
ATOM 611 C CA . PRO A 1 79 ? 9.153 12.794 -35.538 1.00 80.31 79 PRO A CA 1
ATOM 612 C C . PRO A 1 79 ? 9.760 12.912 -34.132 1.00 80.31 79 PRO A C 1
ATOM 614 O O . PRO A 1 79 ? 10.967 12.770 -33.970 1.00 80.31 79 PRO A O 1
ATOM 617 N N . SER A 1 80 ? 8.934 13.144 -33.110 1.00 84.50 80 SER A N 1
ATOM 618 C CA . SER A 1 80 ? 9.349 13.223 -31.703 1.00 84.50 80 SER A CA 1
ATOM 619 C C . SER A 1 80 ? 9.346 11.873 -30.979 1.00 84.50 80 SER A C 1
ATOM 621 O O . SER A 1 80 ? 9.613 11.830 -29.778 1.00 84.50 80 SER A O 1
ATOM 623 N N . LEU A 1 81 ? 9.009 10.773 -31.661 1.00 83.62 81 LEU A N 1
ATOM 624 C CA . LEU A 1 81 ? 9.013 9.456 -31.038 1.00 83.62 81 LEU A CA 1
ATOM 625 C C . LEU A 1 81 ? 10.454 9.055 -30.694 1.00 83.62 81 LEU A C 1
ATOM 627 O O . LEU A 1 81 ? 11.343 9.109 -31.543 1.00 83.62 81 LEU A O 1
ATOM 631 N N . TYR A 1 82 ? 10.681 8.638 -29.449 1.00 81.69 82 TYR A N 1
ATOM 632 C CA . TYR A 1 82 ? 11.987 8.160 -29.006 1.00 81.69 82 TYR A CA 1
ATOM 633 C C . TYR A 1 82 ? 12.447 6.976 -29.872 1.00 81.69 82 TYR A C 1
ATOM 635 O O . TYR A 1 82 ? 11.774 5.948 -29.932 1.00 81.69 82 TYR A O 1
ATOM 643 N N . SER A 1 83 ? 13.587 7.138 -30.548 1.00 80.75 83 SER A N 1
ATOM 644 C CA . SER A 1 83 ? 14.177 6.152 -31.465 1.00 80.75 83 SER A CA 1
ATOM 645 C C . SER A 1 83 ? 15.382 5.409 -30.877 1.00 80.75 83 SER A C 1
ATOM 647 O O . SER A 1 83 ? 16.064 4.678 -31.594 1.00 80.75 83 SER A O 1
ATOM 649 N N . GLY A 1 84 ? 15.666 5.612 -29.586 1.00 86.12 84 GLY A N 1
ATOM 650 C CA . GLY A 1 84 ? 16.735 4.911 -28.881 1.00 86.12 84 GLY A CA 1
ATOM 651 C C . GLY A 1 84 ? 16.366 3.475 -28.507 1.00 86.12 84 GLY A C 1
ATOM 652 O O . GLY A 1 84 ? 15.293 2.975 -28.849 1.00 86.12 84 GLY A O 1
ATOM 653 N N . GLU A 1 85 ? 17.272 2.807 -27.793 1.00 85.44 85 GLU A N 1
ATOM 654 C CA . GLU A 1 85 ? 17.048 1.443 -27.314 1.00 85.44 85 GLU A CA 1
ATOM 655 C C . GLU A 1 85 ? 15.833 1.382 -26.384 1.00 85.44 85 GLU A C 1
ATOM 657 O O . GLU A 1 85 ? 15.681 2.178 -25.457 1.00 85.44 85 GLU A O 1
ATOM 662 N N . TYR A 1 86 ? 14.960 0.416 -26.639 1.00 85.06 86 TYR A N 1
ATOM 663 C CA . TYR A 1 86 ? 13.747 0.184 -25.873 1.00 85.06 86 TYR A CA 1
ATOM 664 C C . TYR A 1 86 ? 13.699 -1.271 -25.420 1.00 85.06 86 TYR A C 1
ATOM 666 O O . TYR A 1 86 ? 14.183 -2.173 -26.102 1.00 85.06 86 TYR A O 1
ATOM 674 N N . GLY A 1 87 ? 13.077 -1.503 -24.268 1.00 88.88 87 GLY A N 1
ATOM 675 C CA . GLY A 1 87 ? 12.905 -2.835 -23.702 1.00 88.88 87 GLY A CA 1
ATOM 676 C C . GLY A 1 87 ? 13.368 -2.927 -22.249 1.00 88.88 87 GLY A C 1
ATOM 677 O O . GLY A 1 87 ? 13.850 -1.946 -21.679 1.00 88.88 87 GLY A O 1
ATOM 678 N N . PRO A 1 88 ? 13.177 -4.095 -21.617 1.00 91.81 88 PRO A N 1
ATOM 679 C CA . PRO A 1 88 ? 13.612 -4.316 -20.249 1.00 91.81 88 PRO A CA 1
ATOM 680 C C . PRO A 1 88 ? 15.142 -4.301 -20.165 1.00 91.81 88 PRO A C 1
ATOM 682 O O . PRO A 1 88 ? 15.832 -4.809 -21.048 1.00 91.81 88 PRO A O 1
ATOM 685 N N . THR A 1 89 ? 15.675 -3.749 -19.077 1.00 93.19 89 THR A N 1
ATOM 686 C CA . THR A 1 89 ? 17.114 -3.805 -18.795 1.00 93.19 89 THR A CA 1
ATOM 687 C C . THR A 1 89 ? 17.564 -5.252 -18.578 1.00 93.19 89 THR A C 1
ATOM 689 O O . THR A 1 89 ? 16.757 -6.114 -18.222 1.00 93.19 89 THR A O 1
ATOM 692 N N . ALA A 1 90 ? 18.864 -5.527 -18.722 1.00 94.69 90 ALA A N 1
ATOM 693 C CA . ALA A 1 90 ? 19.415 -6.862 -18.466 1.00 94.69 90 ALA A CA 1
ATOM 694 C C . ALA A 1 90 ? 19.044 -7.392 -17.065 1.00 94.69 90 ALA A C 1
ATOM 696 O O . ALA A 1 90 ? 18.628 -8.539 -16.934 1.00 94.69 90 ALA A O 1
ATOM 697 N N . GLY A 1 91 ? 19.090 -6.533 -16.037 1.00 94.62 91 GLY A N 1
ATOM 698 C CA . GLY A 1 91 ? 18.681 -6.904 -14.678 1.00 94.62 91 GLY A CA 1
ATOM 699 C C . GLY A 1 91 ? 17.179 -7.184 -14.541 1.00 94.62 91 GLY A C 1
ATOM 700 O O . GLY A 1 91 ? 16.793 -8.090 -13.808 1.00 94.62 91 GLY A O 1
ATOM 701 N N . ALA A 1 92 ? 16.321 -6.458 -15.269 1.00 94.62 92 ALA A N 1
ATOM 702 C CA . ALA A 1 92 ? 14.888 -6.751 -15.294 1.00 94.62 92 ALA A CA 1
ATOM 703 C C . ALA A 1 92 ? 14.597 -8.092 -15.989 1.00 94.62 92 ALA A C 1
ATOM 705 O O . ALA A 1 92 ? 13.744 -8.845 -15.523 1.00 94.62 92 ALA A O 1
ATOM 706 N N . LEU A 1 93 ? 15.321 -8.411 -17.070 1.00 95.81 93 LEU A N 1
ATOM 707 C CA . LEU A 1 93 ? 15.221 -9.706 -17.754 1.00 95.81 93 LEU A CA 1
ATOM 708 C C . LEU A 1 93 ? 15.669 -10.861 -16.856 1.00 95.81 93 LEU A C 1
ATOM 710 O O . LEU A 1 93 ? 14.987 -11.881 -16.793 1.00 95.81 93 LEU A O 1
ATOM 714 N N . GLU A 1 94 ? 16.781 -10.694 -16.138 1.00 96.62 94 GLU A N 1
ATOM 715 C CA . GLU A 1 94 ? 17.283 -11.693 -15.192 1.00 96.62 94 GLU A CA 1
ATOM 716 C C . GLU A 1 94 ? 16.281 -11.940 -14.056 1.00 96.62 94 GLU A C 1
ATOM 718 O O . GLU A 1 94 ? 15.933 -13.084 -13.759 1.00 96.62 94 GLU A O 1
ATOM 723 N N . ALA A 1 95 ? 15.742 -10.874 -13.463 1.00 96.06 95 ALA A N 1
ATOM 724 C CA . ALA A 1 95 ? 14.740 -10.995 -12.412 1.00 96.06 95 ALA A CA 1
ATOM 725 C C . ALA A 1 95 ? 13.442 -11.651 -12.919 1.00 96.06 95 ALA A C 1
ATOM 727 O O . ALA A 1 95 ? 12.819 -12.440 -12.205 1.00 96.06 95 ALA A O 1
ATOM 728 N N . ALA A 1 96 ? 13.055 -11.384 -14.169 1.00 95.94 96 ALA A N 1
ATOM 729 C CA . ALA A 1 96 ? 11.846 -11.923 -14.784 1.00 95.94 96 ALA A CA 1
ATOM 730 C C . ALA A 1 96 ? 11.891 -13.429 -15.098 1.00 95.94 96 ALA A C 1
ATOM 732 O O . ALA A 1 96 ? 10.863 -13.987 -15.483 1.00 95.94 96 ALA A O 1
ATOM 733 N N . VAL A 1 97 ? 13.020 -14.115 -14.866 1.00 96.94 97 VAL A N 1
ATOM 734 C CA . VAL A 1 97 ? 13.109 -15.588 -14.943 1.00 96.94 97 VAL A CA 1
ATOM 735 C C . VAL A 1 97 ? 12.092 -16.264 -14.014 1.00 96.94 97 VAL A C 1
ATOM 737 O O . VAL A 1 97 ? 11.629 -17.369 -14.297 1.00 96.94 97 VAL A O 1
ATOM 740 N N . THR A 1 98 ? 11.693 -15.597 -12.925 1.00 96.44 98 THR A N 1
ATOM 741 C CA . THR A 1 98 ? 10.612 -16.059 -12.046 1.00 96.44 98 THR A CA 1
ATOM 742 C C . THR A 1 98 ? 9.583 -14.950 -11.798 1.00 96.44 98 THR A C 1
ATOM 744 O O . THR A 1 98 ? 9.959 -13.779 -11.712 1.00 96.44 98 THR A O 1
ATOM 747 N N . PRO A 1 99 ? 8.287 -15.276 -11.605 1.00 92.12 99 PRO A N 1
ATOM 748 C CA . PRO A 1 99 ? 7.277 -14.273 -11.259 1.00 92.12 99 PRO A CA 1
ATOM 749 C C . PRO A 1 99 ? 7.600 -13.508 -9.968 1.00 92.12 99 PRO A C 1
ATOM 751 O O . PRO A 1 99 ? 7.382 -12.302 -9.885 1.00 92.12 99 PRO A O 1
ATOM 754 N N . SER A 1 100 ? 8.157 -14.194 -8.964 1.00 91.56 100 SER A N 1
ATOM 755 C CA . SER A 1 100 ? 8.605 -13.570 -7.717 1.00 91.56 100 SER A CA 1
ATOM 756 C C . SER A 1 100 ? 9.822 -12.673 -7.927 1.00 91.56 100 SER A C 1
ATOM 758 O O . SER A 1 100 ? 9.884 -11.604 -7.332 1.00 91.56 100 SER A O 1
ATOM 760 N N . GLY A 1 101 ? 10.768 -13.063 -8.784 1.00 94.25 101 GLY A N 1
ATOM 761 C CA . GLY A 1 101 ? 11.905 -12.219 -9.149 1.00 94.25 101 GLY A CA 1
ATOM 762 C C . GLY A 1 101 ? 11.455 -10.929 -9.833 1.00 94.25 101 GLY A C 1
ATOM 763 O O . GLY A 1 101 ? 11.851 -9.850 -9.399 1.00 94.25 101 GLY A O 1
ATOM 764 N N . ALA A 1 102 ? 10.538 -11.013 -10.804 1.00 94.31 102 ALA A N 1
ATOM 765 C CA . ALA A 1 102 ? 9.927 -9.835 -11.423 1.00 94.31 102 ALA A CA 1
ATOM 766 C C . ALA A 1 102 ? 9.231 -8.939 -10.386 1.00 94.31 102 ALA A C 1
ATOM 768 O O . ALA A 1 102 ? 9.365 -7.720 -10.426 1.00 94.31 102 ALA A O 1
ATOM 769 N N . PHE A 1 103 ? 8.513 -9.538 -9.432 1.00 92.56 103 PHE A N 1
ATOM 770 C CA . PHE A 1 103 ? 7.842 -8.805 -8.361 1.00 92.56 103 PHE A CA 1
ATOM 771 C C . PHE A 1 103 ? 8.836 -8.076 -7.441 1.00 92.56 103 PHE A C 1
ATOM 773 O O . PHE A 1 103 ? 8.710 -6.869 -7.234 1.00 92.56 103 PHE A O 1
ATOM 780 N N . PHE A 1 104 ? 9.852 -8.776 -6.930 1.00 93.88 104 PHE A N 1
ATOM 781 C CA . PHE A 1 104 ? 10.843 -8.204 -6.011 1.00 93.88 104 PHE A CA 1
ATOM 782 C C . PHE A 1 104 ? 11.839 -7.257 -6.692 1.00 93.88 104 PHE A C 1
ATOM 784 O O . PHE A 1 104 ? 12.468 -6.455 -6.003 1.00 93.88 104 PHE A O 1
ATOM 791 N N . TYR A 1 105 ? 11.946 -7.291 -8.024 1.00 94.06 105 TYR A N 1
ATOM 792 C CA . TYR A 1 105 ? 12.685 -6.285 -8.790 1.00 94.06 105 TYR A CA 1
ATOM 793 C C . TYR A 1 105 ? 12.111 -4.879 -8.568 1.00 94.06 105 TYR A C 1
ATOM 795 O O . TYR A 1 105 ? 12.865 -3.927 -8.370 1.00 94.06 105 TYR A O 1
ATOM 803 N N . PHE A 1 106 ? 10.779 -4.757 -8.542 1.00 91.81 106 PHE A N 1
ATOM 804 C CA . PHE A 1 106 ? 10.088 -3.489 -8.292 1.00 91.81 106 PHE A CA 1
ATOM 805 C C . PHE A 1 106 ? 9.796 -3.253 -6.808 1.00 91.81 106 PHE A C 1
ATOM 807 O O . PHE A 1 106 ? 9.903 -2.128 -6.325 1.00 91.81 106 PHE A O 1
ATOM 814 N N . ILE A 1 107 ? 9.417 -4.303 -6.077 1.00 91.50 107 ILE A N 1
ATOM 815 C CA . ILE A 1 107 ? 9.017 -4.225 -4.670 1.00 91.50 107 ILE A CA 1
ATOM 816 C C . ILE A 1 107 ? 10.113 -4.856 -3.819 1.00 91.50 107 ILE A C 1
ATOM 818 O O . ILE A 1 107 ? 10.009 -5.996 -3.373 1.00 91.50 107 ILE A O 1
ATOM 822 N N . GLN A 1 108 ? 11.200 -4.117 -3.623 1.00 92.56 108 GLN A N 1
ATOM 823 C CA . GLN A 1 108 ? 12.354 -4.634 -2.894 1.00 92.56 108 GLN A CA 1
ATOM 824 C C . GLN A 1 108 ? 12.010 -4.913 -1.418 1.00 92.56 108 GLN A C 1
ATOM 826 O O . GLN A 1 108 ? 11.265 -4.146 -0.801 1.00 92.56 108 GLN A O 1
ATOM 831 N N . PRO A 1 109 ? 12.577 -5.966 -0.799 1.00 91.19 109 PRO A N 1
ATOM 832 C CA . PRO A 1 109 ? 12.346 -6.253 0.616 1.00 91.19 109 PRO A CA 1
ATOM 833 C C . PRO A 1 109 ? 12.702 -5.088 1.546 1.00 91.19 109 PRO A C 1
ATOM 835 O O . PRO A 1 109 ? 12.005 -4.871 2.530 1.00 91.19 109 PRO A O 1
ATOM 838 N N . THR A 1 110 ? 13.749 -4.324 1.223 1.00 92.56 110 THR A N 1
ATOM 839 C CA . THR A 1 110 ? 14.152 -3.113 1.958 1.00 92.56 110 THR A CA 1
ATOM 840 C C . THR A 1 110 ? 13.052 -2.058 1.938 1.00 92.56 110 THR A C 1
ATOM 842 O O . THR A 1 110 ? 12.619 -1.622 2.997 1.00 92.56 110 THR A O 1
ATOM 845 N N . LEU A 1 111 ? 12.499 -1.758 0.758 1.00 92.19 111 LEU A N 1
ATOM 846 C CA . LEU A 1 111 ? 11.362 -0.847 0.608 1.00 92.19 111 LEU A CA 1
ATOM 847 C C . LEU A 1 111 ? 10.163 -1.286 1.462 1.00 92.19 111 LEU A C 1
ATOM 849 O O . LEU A 1 111 ? 9.507 -0.458 2.088 1.00 92.19 111 LEU A O 1
ATOM 853 N N . LEU A 1 112 ? 9.873 -2.589 1.514 1.00 93.06 112 LEU A N 1
ATOM 854 C CA . LEU A 1 112 ? 8.786 -3.109 2.347 1.00 93.06 112 LEU A CA 1
ATOM 855 C C . LEU A 1 112 ? 9.054 -2.930 3.846 1.00 93.06 112 LEU A C 1
ATOM 857 O O . LEU A 1 112 ? 8.114 -2.658 4.590 1.00 93.06 112 LEU A O 1
ATOM 861 N N . GLN A 1 113 ? 10.306 -3.070 4.292 1.00 92.56 113 GLN A N 1
ATOM 862 C CA . GLN A 1 113 ? 10.678 -2.788 5.681 1.00 92.56 113 GLN A CA 1
ATOM 863 C C . GLN A 1 113 ? 10.563 -1.297 6.003 1.00 92.56 113 GLN A C 1
ATOM 865 O O . GLN A 1 113 ? 10.038 -0.952 7.056 1.00 92.56 113 GLN A O 1
ATOM 870 N N . ASP A 1 114 ? 10.967 -0.421 5.085 1.00 90.88 114 ASP A N 1
ATOM 871 C CA . ASP A 1 114 ? 10.879 1.028 5.281 1.00 90.88 114 ASP A CA 1
ATOM 872 C C . ASP A 1 114 ? 9.416 1.486 5.391 1.00 90.88 114 ASP A C 1
ATOM 874 O O . ASP A 1 114 ? 9.057 2.252 6.286 1.00 90.88 114 ASP A O 1
ATOM 878 N N . ILE A 1 115 ? 8.535 0.963 4.527 1.00 89.81 115 ILE A N 1
ATOM 879 C CA . ILE A 1 115 ? 7.090 1.234 4.593 1.00 89.81 115 ILE A CA 1
ATOM 880 C C . ILE A 1 115 ? 6.494 0.697 5.898 1.00 89.81 115 ILE A C 1
ATOM 882 O O . ILE A 1 115 ? 5.641 1.355 6.502 1.00 89.81 115 ILE A O 1
ATOM 886 N N . ALA A 1 116 ? 6.918 -0.492 6.329 1.00 91.06 116 ALA A N 1
ATOM 887 C CA . ALA A 1 116 ? 6.475 -1.089 7.581 1.00 91.06 116 ALA A CA 1
ATOM 888 C C . ALA A 1 116 ? 6.885 -0.227 8.786 1.00 91.06 116 ALA A C 1
ATOM 890 O O . ALA A 1 116 ? 6.023 0.133 9.586 1.00 91.06 116 ALA A O 1
ATOM 891 N N . GLY A 1 117 ? 8.153 0.193 8.850 1.00 90.62 117 GLY A N 1
ATOM 892 C CA . GLY A 1 117 ? 8.671 1.099 9.877 1.00 90.62 117 GLY A CA 1
ATOM 893 C C . GLY A 1 117 ? 7.894 2.412 9.932 1.00 90.62 117 GLY A C 1
ATOM 894 O O . GLY A 1 117 ? 7.304 2.730 10.959 1.00 90.62 117 GLY A O 1
ATOM 895 N N . ALA A 1 118 ? 7.756 3.101 8.795 1.00 89.94 118 ALA A N 1
ATOM 896 C CA . ALA A 1 118 ? 6.993 4.349 8.719 1.00 89.94 118 ALA A CA 1
ATOM 897 C C . ALA A 1 118 ? 5.512 4.180 9.118 1.00 89.94 118 ALA A C 1
ATOM 899 O O . ALA A 1 118 ? 4.888 5.099 9.649 1.00 89.94 118 ALA A O 1
ATOM 900 N N . SER A 1 119 ? 4.925 3.007 8.864 1.00 88.38 119 SER A N 1
ATOM 901 C CA . SER A 1 119 ? 3.546 2.704 9.262 1.00 88.38 119 SER A CA 1
ATOM 902 C C . SER A 1 119 ? 3.406 2.463 10.766 1.00 88.38 119 SER A C 1
ATOM 904 O O . SER A 1 119 ? 2.385 2.853 11.338 1.00 88.38 119 SER A O 1
ATOM 906 N N . ASN A 1 120 ? 4.410 1.856 11.403 1.00 90.12 120 ASN A N 1
ATOM 907 C CA . ASN A 1 120 ? 4.458 1.681 12.856 1.00 90.12 120 ASN A CA 1
ATOM 908 C C . ASN A 1 120 ? 4.708 3.020 13.564 1.00 90.12 120 ASN A C 1
ATOM 910 O O . ASN A 1 120 ? 3.998 3.342 14.514 1.00 90.12 120 ASN A O 1
ATOM 914 N N . ASP A 1 121 ? 5.608 3.854 13.039 1.00 89.88 121 ASP A N 1
ATOM 915 C CA . ASP A 1 121 ? 5.837 5.210 13.556 1.00 89.88 121 ASP A CA 1
ATOM 916 C C . ASP A 1 121 ? 4.539 6.029 13.520 1.00 89.88 121 ASP A C 1
ATOM 918 O O . ASP A 1 121 ? 4.113 6.599 14.527 1.00 89.88 121 ASP A O 1
ATOM 922 N N . TYR A 1 122 ? 3.827 6.000 12.386 1.00 87.38 122 TYR A N 1
ATOM 923 C CA . TYR A 1 122 ? 2.516 6.639 12.262 1.00 87.38 122 TYR A CA 1
ATOM 924 C C . TYR A 1 122 ? 1.484 6.071 13.249 1.00 87.38 122 TYR A C 1
ATOM 926 O O . TYR A 1 122 ? 0.616 6.797 13.749 1.00 87.38 122 TYR A O 1
ATOM 934 N N . PHE A 1 123 ? 1.520 4.761 13.512 1.00 86.75 123 PHE A N 1
ATOM 935 C CA . PHE A 1 123 ? 0.628 4.136 14.483 1.00 86.75 123 PHE A CA 1
ATOM 936 C C . PHE A 1 123 ? 0.842 4.713 15.885 1.00 86.75 123 PHE A C 1
ATOM 938 O O . PHE A 1 123 ? -0.139 5.129 16.510 1.00 86.75 123 PHE A O 1
ATOM 945 N N . GLU A 1 124 ? 2.096 4.803 16.324 1.00 88.31 124 GLU A N 1
ATOM 946 C CA . GLU A 1 124 ? 2.473 5.352 17.627 1.00 88.31 124 GLU A CA 1
ATOM 947 C C . GLU A 1 124 ? 2.156 6.850 17.730 1.00 88.31 124 GLU A C 1
ATOM 949 O O . GLU A 1 124 ? 1.506 7.286 18.686 1.00 88.31 124 GLU A O 1
ATOM 954 N N . GLU A 1 125 ? 2.481 7.643 16.704 1.00 89.62 125 GLU A N 1
ATOM 955 C CA . GLU A 1 125 ? 2.130 9.071 16.649 1.00 89.62 125 GLU A CA 1
ATOM 956 C C . GLU A 1 125 ? 0.619 9.306 16.801 1.00 89.62 125 GLU A C 1
ATOM 958 O O . GLU A 1 125 ? 0.175 10.258 17.454 1.00 89.62 125 GLU A O 1
ATOM 963 N N . LYS A 1 126 ? -0.199 8.426 16.210 1.00 87.88 126 LYS A N 1
ATOM 964 C CA . LYS A 1 126 ? -1.665 8.516 16.238 1.00 87.88 126 LYS A CA 1
ATOM 965 C C . LYS A 1 126 ? -2.324 7.693 17.334 1.00 87.88 126 LYS A C 1
ATOM 967 O O . LYS A 1 126 ? -3.557 7.611 17.368 1.00 87.88 126 LYS A O 1
ATOM 972 N N . LEU A 1 127 ? -1.558 7.131 18.264 1.00 89.62 127 LEU A N 1
ATOM 973 C CA . LEU A 1 127 ? -2.088 6.249 19.297 1.00 89.62 127 LEU A CA 1
ATO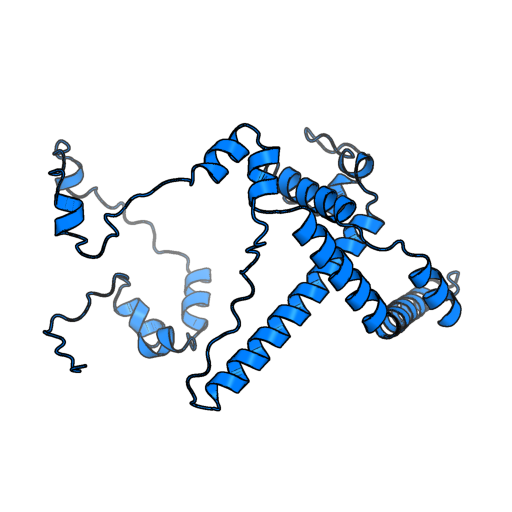M 974 C C . LEU A 1 127 ? -3.178 6.928 20.136 1.00 89.62 127 LEU A C 1
ATOM 976 O O . LEU A 1 127 ? -4.246 6.357 20.353 1.00 89.62 127 LEU A O 1
ATOM 980 N N . ASN A 1 128 ? -2.956 8.171 20.565 1.00 91.81 128 ASN A N 1
ATOM 981 C CA . ASN A 1 128 ? -3.922 8.910 21.384 1.00 91.81 128 ASN A CA 1
ATOM 982 C C . ASN A 1 128 ? -5.246 9.163 20.649 1.00 91.81 128 ASN A C 1
ATOM 984 O O . ASN A 1 128 ? -6.321 8.941 21.208 1.00 91.81 128 ASN A O 1
ATOM 988 N N . GLU A 1 129 ? -5.178 9.573 19.382 1.00 91.19 129 GLU A N 1
ATOM 989 C CA . GLU A 1 129 ? -6.365 9.771 18.542 1.00 91.19 129 GLU A CA 1
ATOM 990 C C . GLU A 1 129 ? -7.132 8.453 18.351 1.00 91.19 129 GLU A C 1
ATOM 992 O O . GLU A 1 129 ? -8.365 8.421 18.423 1.00 91.19 129 GLU A O 1
ATOM 997 N N . ARG A 1 130 ? -6.410 7.338 18.174 1.00 89.81 130 ARG A N 1
ATOM 998 C CA . ARG A 1 130 ? -6.995 5.994 18.074 1.00 89.81 130 ARG A CA 1
ATOM 999 C C . ARG A 1 130 ? -7.672 5.569 19.378 1.00 89.81 130 ARG A C 1
ATOM 1001 O O . ARG A 1 130 ? -8.791 5.056 19.320 1.00 89.81 130 ARG A O 1
ATOM 1008 N N . VAL A 1 131 ? -7.055 5.822 20.538 1.00 93.19 131 VAL A N 1
ATOM 1009 C CA . VAL A 1 131 ? -7.646 5.552 21.864 1.00 93.19 131 VAL A CA 1
ATOM 1010 C C . VAL A 1 131 ? -8.978 6.286 22.017 1.00 93.19 131 VAL A C 1
ATOM 1012 O O . VAL A 1 131 ? -9.981 5.657 22.365 1.00 93.19 131 VAL A O 1
ATOM 1015 N N . GLU A 1 132 ? -9.033 7.581 21.693 1.00 94.38 132 GLU A N 1
ATOM 1016 C CA . GLU A 1 132 ? -10.285 8.348 21.752 1.00 94.38 132 GLU A CA 1
ATOM 1017 C C . GLU A 1 132 ? -11.325 7.836 20.748 1.00 94.38 132 GLU A C 1
ATOM 1019 O O . GLU A 1 132 ? -12.506 7.706 21.082 1.00 94.38 132 GLU A O 1
ATOM 1024 N N . GLY A 1 133 ? -10.900 7.480 19.532 1.00 91.81 133 GLY A N 1
ATOM 1025 C CA . GLY A 1 133 ? -11.776 6.901 18.516 1.00 91.81 133 GLY A CA 1
ATOM 1026 C C . GLY A 1 133 ? -12.426 5.590 18.970 1.00 91.81 133 GLY A C 1
ATOM 1027 O O . GLY A 1 133 ? -13.639 5.409 18.821 1.00 91.81 133 GLY A O 1
ATOM 1028 N N . VAL A 1 134 ? -11.647 4.682 19.566 1.00 90.69 134 VAL A N 1
ATOM 1029 C CA . VAL A 1 134 ? -12.152 3.422 20.134 1.00 90.69 134 VAL A CA 1
ATOM 1030 C C . VAL A 1 134 ? -13.066 3.695 21.326 1.00 90.69 134 VAL A C 1
ATOM 1032 O O . VAL A 1 134 ? -14.156 3.123 21.400 1.00 90.69 134 VAL A O 1
ATOM 1035 N N . TYR A 1 135 ? -12.675 4.594 22.231 1.00 93.62 135 TYR A N 1
ATOM 1036 C CA . TYR A 1 135 ? -13.480 4.952 23.396 1.00 93.62 135 TYR A CA 1
ATOM 1037 C C . TYR A 1 135 ? -14.851 5.509 22.988 1.00 93.62 135 TYR A C 1
ATOM 1039 O O . TYR A 1 135 ? -15.881 5.049 23.484 1.00 93.62 135 TYR A O 1
ATOM 1047 N N . LYS A 1 136 ? -14.896 6.424 22.011 1.00 94.69 136 LYS A N 1
ATOM 1048 C CA . LYS A 1 136 ? -16.147 6.978 21.473 1.00 94.69 136 LYS A CA 1
ATOM 1049 C C . LYS A 1 136 ? -17.056 5.886 20.899 1.00 94.69 136 LYS A C 1
ATOM 1051 O O . LYS A 1 136 ? -18.239 5.841 21.236 1.00 94.69 136 LYS A O 1
ATOM 1056 N N . LYS A 1 137 ? -16.501 4.957 20.111 1.00 92.44 137 LYS A N 1
ATOM 1057 C CA . LYS A 1 137 ? -17.248 3.800 19.581 1.00 92.44 137 LYS A CA 1
ATOM 1058 C C . LYS A 1 137 ? -17.798 2.904 20.698 1.00 92.44 137 LYS A C 1
ATOM 1060 O O . LYS A 1 137 ? -18.921 2.416 20.593 1.00 92.44 137 LYS A O 1
ATOM 1065 N N . GLN A 1 138 ? -17.040 2.691 21.777 1.00 92.88 138 GLN A N 1
ATOM 1066 C CA . GLN A 1 138 ? -17.499 1.904 22.928 1.00 92.88 138 GLN A CA 1
ATOM 1067 C C . GLN A 1 138 ? -18.627 2.599 23.700 1.00 92.88 138 GLN A C 1
ATOM 1069 O O . GLN A 1 138 ? -19.579 1.927 24.089 1.00 92.88 138 GLN A O 1
ATOM 1074 N N . VAL A 1 139 ? -18.574 3.926 23.856 1.00 91.69 139 VAL A N 1
ATOM 1075 C CA . VAL A 1 139 ? -19.666 4.716 24.455 1.00 91.69 139 VAL A CA 1
ATOM 1076 C C . VAL A 1 139 ? -20.948 4.595 23.632 1.00 91.69 139 VAL A C 1
ATOM 1078 O O . VAL A 1 139 ? -22.031 4.405 24.181 1.00 91.69 139 VAL A O 1
ATOM 1081 N N . GLU A 1 140 ? -20.848 4.681 22.307 1.00 92.56 140 GLU A N 1
ATOM 1082 C CA . GLU A 1 140 ? -22.002 4.488 21.424 1.00 92.56 140 GLU A CA 1
ATOM 1083 C C . GLU A 1 140 ? -22.558 3.059 21.503 1.00 92.56 140 GLU A C 1
ATOM 1085 O O . GLU A 1 140 ? -23.774 2.867 21.456 1.00 92.56 140 GLU A O 1
ATOM 1090 N N . ARG A 1 141 ? -21.688 2.054 21.662 1.00 91.62 141 ARG A N 1
ATOM 1091 C CA . ARG A 1 141 ? -22.087 0.649 21.815 1.00 91.62 141 ARG A CA 1
ATOM 1092 C C . ARG A 1 141 ? -22.781 0.381 23.152 1.00 91.62 141 ARG A C 1
ATOM 1094 O O . ARG A 1 141 ? -23.798 -0.300 23.154 1.00 91.62 141 ARG A O 1
ATOM 1101 N N . GLU A 1 142 ? -22.282 0.943 24.249 1.00 91.81 142 GLU A N 1
ATOM 1102 C CA . GLU A 1 142 ? -22.892 0.850 25.586 1.00 91.81 142 GLU A CA 1
ATOM 1103 C C . GLU A 1 142 ? -24.312 1.435 25.599 1.00 91.81 142 GLU A C 1
ATOM 1105 O O . GLU A 1 142 ? -25.229 0.827 26.141 1.00 91.81 142 GLU A O 1
ATOM 1110 N N . LYS A 1 143 ? -24.536 2.556 24.896 1.00 90.19 143 LYS A N 1
ATOM 1111 C CA . LYS A 1 143 ? -25.883 3.134 24.730 1.00 90.19 143 LYS A CA 1
ATOM 1112 C C . LYS A 1 143 ? -26.857 2.205 23.999 1.00 90.19 143 LYS A C 1
ATOM 1114 O O . LYS A 1 143 ? -28.046 2.219 24.298 1.00 90.19 143 LYS A O 1
ATOM 1119 N N . LYS A 1 144 ? -26.373 1.440 23.016 1.00 93.38 144 LYS A N 1
ATOM 1120 C CA . LYS A 1 144 ? -27.197 0.528 22.201 1.00 93.38 144 LYS A CA 1
ATOM 1121 C C . LYS A 1 144 ? -27.388 -0.844 22.852 1.00 93.38 144 LYS A C 1
ATOM 1123 O O . LYS A 1 144 ? -28.375 -1.514 22.567 1.00 93.38 144 LYS A O 1
ATOM 1128 N N . HIS A 1 145 ? -26.456 -1.263 23.705 1.00 91.00 145 HIS A N 1
ATOM 1129 C CA . HIS A 1 145 ? -26.426 -2.594 24.304 1.00 91.00 145 HIS A CA 1
ATOM 1130 C C . HIS A 1 145 ? -26.205 -2.492 25.822 1.00 91.00 145 HIS A C 1
ATOM 1132 O O . HIS A 1 145 ? -25.056 -2.419 26.258 1.00 91.00 145 HIS A O 1
ATOM 1138 N N . PRO A 1 146 ? -27.275 -2.565 26.638 1.00 83.19 146 PRO A N 1
ATOM 1139 C CA . PRO A 1 146 ? -27.211 -2.352 28.090 1.00 83.19 146 PRO A CA 1
ATOM 1140 C C . PRO A 1 146 ? -26.290 -3.315 28.861 1.00 83.19 146 PRO A C 1
ATOM 1142 O O . PRO A 1 146 ? -25.884 -3.020 29.979 1.00 83.19 146 PRO A O 1
ATOM 1145 N N . GLY A 1 147 ? -25.961 -4.477 28.283 1.00 88.44 147 GLY A N 1
ATOM 1146 C CA . GLY A 1 147 ? -25.027 -5.449 28.866 1.00 88.44 147 GLY A CA 1
ATOM 1147 C C . GLY A 1 147 ? -23.552 -5.207 28.521 1.00 88.44 147 GLY A C 1
ATOM 1148 O O . GLY A 1 147 ? -22.679 -5.877 29.071 1.00 88.44 147 GLY A O 1
ATOM 1149 N N . PHE A 1 148 ? -23.248 -4.279 27.608 1.00 91.44 148 PHE A N 1
ATOM 1150 C CA . PHE A 1 148 ? -21.878 -3.979 27.205 1.00 91.44 148 PHE A CA 1
ATOM 1151 C C . PHE A 1 148 ? -21.267 -2.935 28.139 1.00 91.44 148 PHE A C 1
ATOM 1153 O O . PHE A 1 148 ? -21.732 -1.802 28.188 1.00 91.44 148 PHE A O 1
ATOM 1160 N N . LYS A 1 149 ? -20.186 -3.292 28.837 1.00 90.50 149 LYS A N 1
ATOM 1161 C CA . LYS A 1 149 ? -19.417 -2.346 29.656 1.00 90.50 149 LYS A CA 1
ATOM 1162 C C . LYS A 1 149 ? -18.231 -1.809 28.870 1.00 90.50 149 LYS A C 1
ATOM 1164 O O . LYS A 1 149 ? -17.394 -2.583 28.398 1.00 90.50 149 LYS A O 1
ATOM 1169 N N . ARG A 1 150 ? -18.132 -0.483 28.766 1.00 90.69 150 ARG A N 1
ATOM 1170 C CA . ARG A 1 150 ? -16.974 0.172 28.146 1.00 90.69 150 ARG A CA 1
ATOM 1171 C C . ARG A 1 150 ? -15.692 -0.061 28.951 1.00 90.69 150 ARG A C 1
ATOM 1173 O O . ARG A 1 150 ? -15.715 -0.179 30.177 1.00 90.69 150 ARG A O 1
ATOM 1180 N N . LYS A 1 151 ? -14.557 -0.076 28.257 1.00 93.81 151 LYS A N 1
ATOM 1181 C CA . LYS A 1 151 ? -13.223 -0.082 28.865 1.00 93.81 151 LYS A CA 1
ATOM 1182 C C . LYS A 1 151 ? -12.780 1.357 29.154 1.00 93.81 151 LYS A C 1
ATOM 1184 O O . LYS A 1 151 ? -13.225 2.297 28.495 1.00 93.81 151 LYS A O 1
ATOM 1189 N N . ASN A 1 152 ? -11.892 1.529 30.134 1.00 94.19 152 ASN A N 1
ATOM 1190 C CA . ASN A 1 152 ? -11.206 2.808 30.333 1.00 94.19 152 ASN A CA 1
ATOM 1191 C C . ASN A 1 152 ? -10.157 3.028 29.225 1.00 94.19 152 ASN A C 1
ATOM 1193 O O . ASN A 1 152 ? -9.648 2.065 28.650 1.00 94.19 152 ASN A O 1
ATOM 1197 N N . ARG A 1 153 ? -9.808 4.291 28.969 1.00 94.56 153 ARG A N 1
ATOM 1198 C CA . ARG A 1 153 ? -8.788 4.719 28.004 1.00 94.56 153 ARG A CA 1
ATOM 1199 C C . ARG A 1 153 ? -7.443 4.046 28.225 1.00 94.56 153 ARG A C 1
ATOM 1201 O O . ARG A 1 153 ? -6.866 3.574 27.258 1.00 94.56 153 ARG A O 1
ATOM 1208 N N . ASP A 1 154 ? -6.994 3.926 29.471 1.00 94.44 154 ASP A N 1
ATOM 1209 C CA . ASP A 1 154 ? -5.699 3.301 29.779 1.00 94.44 154 ASP A CA 1
ATOM 1210 C C . ASP A 1 154 ? -5.674 1.830 29.361 1.00 94.44 154 ASP A C 1
ATOM 1212 O O . ASP A 1 154 ? -4.722 1.368 28.742 1.00 94.44 154 ASP A O 1
ATOM 1216 N N . LYS A 1 155 ? -6.783 1.118 29.595 1.00 94.25 155 LYS A N 1
ATOM 1217 C CA . LYS A 1 155 ? -6.938 -0.273 29.162 1.00 94.25 155 LYS A CA 1
ATOM 1218 C C . LYS A 1 155 ? -7.007 -0.392 27.638 1.00 94.25 155 LYS A C 1
ATOM 1220 O O . LYS A 1 155 ? -6.468 -1.337 27.078 1.00 94.25 155 LYS A O 1
ATOM 1225 N N . ILE A 1 156 ? -7.661 0.558 26.964 1.00 92.31 156 ILE A N 1
ATOM 1226 C CA . ILE A 1 156 ? -7.687 0.618 25.494 1.00 92.31 156 ILE A CA 1
ATOM 1227 C C . ILE A 1 156 ? -6.277 0.874 24.950 1.00 92.31 156 ILE A C 1
ATOM 1229 O O . ILE A 1 156 ? -5.870 0.211 24.004 1.00 92.31 156 ILE A O 1
ATOM 1233 N N . ARG A 1 157 ? -5.524 1.801 25.552 1.00 92.69 157 ARG A N 1
ATOM 1234 C CA . ARG A 1 157 ? -4.139 2.098 25.171 1.00 92.69 157 ARG A CA 1
ATOM 1235 C C . ARG A 1 157 ? -3.242 0.875 25.345 1.00 92.69 157 ARG A C 1
ATOM 1237 O O . ARG A 1 157 ? -2.502 0.542 24.430 1.00 92.69 157 ARG A O 1
ATOM 1244 N N . GLU A 1 158 ? -3.341 0.187 26.479 1.00 93.06 158 GLU A N 1
ATOM 1245 C CA . GLU A 1 158 ? -2.573 -1.033 26.743 1.00 93.06 158 GLU A CA 1
ATOM 1246 C C . GLU A 1 158 ? -2.897 -2.144 25.732 1.00 93.06 158 GLU A C 1
ATOM 1248 O O . GLU A 1 158 ? -2.002 -2.837 25.261 1.00 93.06 158 GLU A O 1
ATOM 1253 N N . GLU A 1 159 ? -4.171 -2.311 25.365 1.00 90.06 159 GLU A N 1
ATOM 1254 C CA . GLU A 1 159 ? -4.576 -3.267 24.328 1.00 90.06 159 GLU A CA 1
ATOM 1255 C C . GLU A 1 159 ? -4.045 -2.881 22.943 1.00 90.06 159 GLU A C 1
ATOM 1257 O O . GLU A 1 159 ? -3.623 -3.760 22.200 1.00 90.06 159 GLU A O 1
ATOM 1262 N N . LEU A 1 160 ? -4.015 -1.588 22.608 1.00 88.25 160 LEU A N 1
ATOM 1263 C CA . LEU A 1 160 ? -3.456 -1.112 21.342 1.00 88.25 160 LEU A CA 1
ATOM 1264 C C . LEU A 1 160 ? -1.935 -1.303 21.269 1.00 88.25 160 LEU A C 1
ATOM 1266 O O . LEU A 1 160 ? -1.459 -1.733 20.226 1.00 88.25 160 LEU A O 1
ATOM 1270 N N . HIS A 1 161 ? -1.191 -1.091 22.358 1.00 86.00 161 HIS A N 1
ATOM 1271 C CA . HIS A 1 161 ? 0.253 -1.379 22.409 1.00 86.00 161 HIS A CA 1
ATOM 1272 C C . HIS A 1 161 ? 0.595 -2.872 22.330 1.00 86.00 161 HIS A C 1
ATOM 1274 O O . HIS A 1 161 ? 1.727 -3.227 22.028 1.00 86.00 161 HIS A O 1
ATOM 1280 N N . LYS A 1 162 ? -0.358 -3.767 22.621 1.00 86.38 162 LYS A N 1
ATOM 1281 C CA . LYS A 1 162 ? -0.165 -5.214 22.423 1.00 86.38 162 LYS A CA 1
ATOM 1282 C C . LYS A 1 162 ? -0.279 -5.624 20.955 1.00 86.38 162 LYS A C 1
ATOM 1284 O O . LYS A 1 162 ? -0.013 -6.784 20.645 1.00 86.38 162 LYS A O 1
ATOM 1289 N N . THR A 1 163 ? -0.704 -4.718 20.073 1.00 82.12 163 THR A N 1
ATOM 1290 C CA . THR A 1 163 ? -0.730 -4.982 18.632 1.00 82.12 163 THR A CA 1
ATOM 1291 C C . THR A 1 163 ? 0.704 -5.152 18.155 1.00 82.12 163 THR A C 1
ATOM 1293 O O . THR A 1 163 ? 1.559 -4.332 18.467 1.00 82.12 163 THR A O 1
ATOM 1296 N N . GLN A 1 164 ? 0.971 -6.237 17.436 1.00 82.38 164 GLN A N 1
ATOM 1297 C CA . GLN A 1 164 ? 2.298 -6.495 16.902 1.00 82.38 164 GLN A CA 1
ATOM 1298 C C . GLN A 1 164 ? 2.651 -5.462 15.824 1.00 82.38 164 GLN A C 1
ATOM 1300 O O . GLN A 1 164 ? 1.804 -5.102 15.002 1.00 82.38 164 GLN A O 1
ATOM 1305 N N . ASP A 1 165 ? 3.907 -5.022 15.834 1.00 87.25 165 ASP A N 1
ATOM 1306 C CA . ASP A 1 165 ? 4.464 -4.155 14.802 1.00 87.25 165 ASP A CA 1
ATOM 1307 C C . ASP A 1 165 ? 4.396 -4.815 13.428 1.00 87.25 165 ASP A C 1
ATOM 1309 O O . ASP A 1 165 ? 4.702 -6.001 13.269 1.00 87.25 165 ASP A O 1
ATOM 1313 N N . ILE A 1 166 ? 4.063 -4.006 12.424 1.00 89.06 166 ILE A N 1
ATOM 1314 C CA . ILE A 1 166 ? 4.068 -4.421 11.028 1.00 89.06 166 ILE A CA 1
ATOM 1315 C C . ILE A 1 166 ? 5.510 -4.719 10.628 1.00 89.06 166 ILE A C 1
ATOM 1317 O O . ILE A 1 166 ? 6.395 -3.883 10.805 1.00 89.06 166 ILE A O 1
ATOM 1321 N N . ASN A 1 167 ? 5.742 -5.881 10.027 1.00 90.19 167 ASN A N 1
ATOM 1322 C CA . ASN A 1 167 ? 7.012 -6.207 9.376 1.00 90.19 167 ASN A CA 1
ATOM 1323 C C . ASN A 1 167 ? 6.842 -6.220 7.847 1.00 90.19 167 ASN A C 1
ATOM 1325 O O . ASN A 1 167 ? 5.776 -6.571 7.333 1.00 90.19 167 ASN A O 1
ATOM 1329 N N . GLY A 1 168 ? 7.907 -5.930 7.093 1.00 91.06 168 GLY A N 1
ATOM 1330 C CA . GLY A 1 168 ? 7.924 -6.061 5.633 1.00 91.06 168 GLY A CA 1
ATOM 1331 C C . GLY A 1 168 ? 7.430 -7.421 5.109 1.00 91.06 168 GLY A C 1
ATOM 1332 O O . GLY A 1 168 ? 6.826 -7.478 4.039 1.00 91.06 168 GLY A O 1
ATOM 1333 N N . ARG A 1 169 ? 7.587 -8.520 5.869 1.00 91.62 169 ARG A N 1
ATOM 1334 C CA . ARG A 1 169 ? 6.996 -9.825 5.505 1.00 91.62 169 ARG A CA 1
ATOM 1335 C C . ARG A 1 169 ? 5.467 -9.802 5.515 1.00 91.62 169 ARG A C 1
ATOM 1337 O O . ARG A 1 169 ? 4.849 -10.316 4.587 1.00 91.62 169 ARG A O 1
ATOM 1344 N N . GLU A 1 170 ? 4.860 -9.241 6.553 1.00 91.38 170 GLU A N 1
ATOM 1345 C CA . GLU A 1 170 ? 3.400 -9.141 6.651 1.00 91.38 170 GLU A CA 1
ATOM 1346 C C . GLU A 1 170 ? 2.859 -8.225 5.560 1.00 91.38 170 GLU A C 1
ATOM 1348 O O . GLU A 1 170 ? 1.882 -8.564 4.894 1.00 91.38 170 GLU A O 1
ATOM 1353 N N . LEU A 1 171 ? 3.563 -7.125 5.288 1.00 91.38 171 LEU A N 1
ATOM 1354 C CA . LEU A 1 171 ? 3.241 -6.238 4.178 1.00 91.38 171 LEU A CA 1
ATOM 1355 C C . LEU A 1 171 ? 3.315 -6.962 2.821 1.00 91.38 171 LEU A C 1
ATOM 1357 O O . LEU A 1 171 ? 2.416 -6.815 1.995 1.00 91.38 171 LEU A O 1
ATOM 1361 N N . CYS A 1 172 ? 4.334 -7.800 2.606 1.00 92.56 172 CYS A N 1
ATOM 1362 C CA . CYS A 1 172 ? 4.453 -8.627 1.403 1.00 92.56 172 CYS A CA 1
ATOM 1363 C C . CYS A 1 172 ? 3.268 -9.590 1.247 1.00 92.56 172 CYS A C 1
ATOM 1365 O O . CYS A 1 172 ? 2.729 -9.737 0.147 1.00 92.56 172 CYS A O 1
ATOM 1367 N N . ILE A 1 173 ? 2.851 -10.245 2.337 1.00 91.75 173 ILE A N 1
ATOM 1368 C CA . ILE A 1 173 ? 1.690 -11.144 2.337 1.00 91.75 173 ILE A CA 1
ATOM 1369 C C . ILE A 1 173 ? 0.430 -10.353 1.981 1.00 91.75 173 ILE A C 1
ATOM 1371 O O . ILE A 1 173 ? -0.305 -10.758 1.086 1.00 91.75 173 ILE A O 1
ATOM 1375 N N . PHE A 1 174 ? 0.217 -9.198 2.610 1.00 91.00 174 PHE A N 1
ATOM 1376 C CA . PHE A 1 174 ? -0.926 -8.332 2.335 1.00 91.00 174 PHE A CA 1
ATOM 1377 C C . PHE A 1 174 ? -0.994 -7.899 0.860 1.00 91.00 174 PHE A C 1
ATOM 1379 O O . PHE A 1 174 ? -2.028 -8.081 0.218 1.00 91.00 174 PHE A O 1
ATOM 1386 N N . ILE A 1 175 ? 0.113 -7.422 0.279 1.00 91.12 175 ILE A N 1
ATOM 1387 C CA . ILE A 1 175 ? 0.177 -7.069 -1.152 1.00 91.12 175 ILE A CA 1
ATOM 1388 C C . ILE A 1 175 ? -0.128 -8.291 -2.028 1.00 91.12 175 ILE A C 1
ATOM 1390 O O . ILE A 1 175 ? -0.876 -8.187 -2.999 1.00 91.12 175 ILE A O 1
ATOM 1394 N N . SER A 1 176 ? 0.391 -9.464 -1.666 1.00 90.69 176 SER A N 1
ATOM 1395 C CA . SER A 1 176 ? 0.131 -10.706 -2.403 1.00 90.69 176 SER A CA 1
ATOM 1396 C C . SER A 1 176 ? -1.353 -11.093 -2.378 1.00 90.69 176 SER A C 1
ATOM 1398 O O . SER A 1 176 ? -1.889 -11.530 -3.395 1.00 90.69 176 SER A O 1
ATOM 1400 N N . LEU A 1 177 ? -2.049 -10.878 -1.254 1.00 89.12 177 LEU A N 1
ATOM 1401 C CA . LEU A 1 177 ? -3.498 -11.085 -1.147 1.00 89.12 177 LEU A CA 1
ATOM 1402 C C . LEU A 1 177 ? -4.285 -10.106 -2.033 1.00 89.12 177 LEU A C 1
ATOM 1404 O O . LEU A 1 177 ? -5.275 -10.498 -2.656 1.00 89.12 177 LEU A O 1
ATOM 1408 N N . LEU A 1 178 ? -3.828 -8.855 -2.153 1.00 88.31 178 LEU A N 1
ATOM 1409 C CA . LEU A 1 178 ? -4.417 -7.891 -3.088 1.00 88.31 178 LEU A CA 1
ATOM 1410 C C . LEU A 1 178 ? -4.229 -8.333 -4.545 1.00 88.31 178 LEU A C 1
ATOM 1412 O O . LEU A 1 178 ? -5.185 -8.281 -5.315 1.00 88.31 178 LEU A O 1
ATOM 1416 N N . VAL A 1 179 ? -3.045 -8.830 -4.916 1.00 88.69 179 VAL A N 1
ATOM 1417 C CA . VAL A 1 179 ? -2.786 -9.385 -6.258 1.00 88.69 179 VAL A CA 1
ATOM 1418 C C . VAL A 1 179 ? -3.653 -10.620 -6.526 1.00 88.69 179 VAL A C 1
ATOM 1420 O O . VAL A 1 179 ? -4.256 -10.741 -7.588 1.00 88.69 179 VAL A O 1
ATOM 1423 N N . ALA A 1 180 ? -3.799 -11.525 -5.558 1.00 87.25 180 ALA A N 1
ATOM 1424 C CA . ALA A 1 180 ? -4.687 -12.679 -5.707 1.00 87.25 180 ALA A CA 1
ATOM 1425 C C . ALA A 1 180 ? -6.141 -12.246 -5.983 1.00 87.25 180 ALA A C 1
ATOM 1427 O O . ALA A 1 180 ? -6.830 -12.831 -6.824 1.00 87.25 180 ALA A O 1
ATOM 1428 N N . ARG A 1 181 ? -6.593 -11.171 -5.327 1.00 83.44 181 ARG A N 1
ATOM 1429 C CA . ARG A 1 181 ? -7.916 -10.586 -5.554 1.00 83.44 181 ARG A CA 1
ATOM 1430 C C . ARG A 1 181 ? -8.065 -9.930 -6.928 1.00 83.44 181 ARG A C 1
ATOM 1432 O O . ARG A 1 181 ? -9.168 -9.961 -7.468 1.00 83.44 181 ARG A O 1
ATOM 1439 N N . THR A 1 182 ? -7.017 -9.337 -7.503 1.00 84.94 182 THR A N 1
ATOM 1440 C CA . THR A 1 182 ? -7.115 -8.756 -8.857 1.00 84.94 182 THR A CA 1
ATOM 1441 C C . THR A 1 182 ? -7.221 -9.830 -9.936 1.00 84.94 182 THR A C 1
ATOM 1443 O O . THR A 1 182 ? -7.915 -9.615 -10.926 1.00 84.94 182 THR A O 1
ATOM 1446 N N . ILE A 1 183 ? -6.593 -10.993 -9.730 1.00 82.88 183 ILE A N 1
ATOM 1447 C CA . ILE A 1 183 ? -6.655 -12.133 -10.660 1.00 82.88 183 ILE A CA 1
ATOM 1448 C C . ILE A 1 183 ? -8.039 -12.793 -10.640 1.00 82.88 183 ILE A C 1
ATOM 1450 O O . ILE A 1 183 ? -8.568 -13.150 -11.691 1.00 82.88 183 ILE A O 1
ATOM 1454 N N . SER A 1 184 ? -8.646 -12.930 -9.459 1.00 73.12 184 SER A N 1
ATOM 1455 C CA . SER A 1 184 ? -10.007 -13.450 -9.295 1.00 73.12 184 SER A CA 1
ATOM 1456 C C . SER A 1 184 ? -10.925 -12.358 -8.734 1.00 73.12 184 SER A C 1
ATOM 1458 O O . SER A 1 184 ? -11.246 -12.383 -7.538 1.00 73.12 184 SER A O 1
ATOM 1460 N N . PRO A 1 185 ? -11.349 -11.388 -9.567 1.00 67.12 185 PRO A N 1
ATOM 1461 C CA . PRO A 1 185 ? -12.080 -10.221 -9.100 1.00 67.12 185 PRO A CA 1
ATOM 1462 C C . PRO A 1 185 ? -13.434 -10.624 -8.516 1.00 67.12 185 PRO A C 1
ATOM 1464 O O . PRO A 1 185 ? -14.365 -10.996 -9.229 1.00 67.12 185 PRO A O 1
ATOM 1467 N N . ASN A 1 186 ? -13.553 -10.505 -7.195 1.00 67.19 186 ASN A N 1
ATOM 1468 C CA . ASN A 1 186 ? -14.823 -10.618 -6.494 1.00 67.19 186 ASN A CA 1
ATOM 1469 C C . ASN A 1 186 ? -15.427 -9.213 -6.315 1.00 67.19 186 ASN A C 1
ATOM 1471 O O . ASN A 1 186 ? -14.771 -8.307 -5.796 1.00 67.19 186 ASN A O 1
ATOM 1475 N N . LYS A 1 187 ? -16.684 -9.031 -6.741 1.00 69.06 187 LYS A N 1
ATOM 1476 C CA . LYS A 1 187 ? -17.435 -7.769 -6.589 1.00 69.06 187 LYS A CA 1
ATOM 1477 C C . LYS A 1 187 ? -17.807 -7.464 -5.136 1.00 69.06 187 LYS A C 1
ATOM 1479 O O . LYS A 1 187 ? -18.221 -6.351 -4.824 1.00 69.06 187 LYS A O 1
ATOM 1484 N N . GLU A 1 188 ? -17.670 -8.440 -4.253 1.00 74.19 188 GLU A N 1
ATOM 1485 C CA . GLU A 1 188 ? -17.974 -8.311 -2.839 1.00 74.19 188 GLU A CA 1
ATOM 1486 C C . GLU A 1 188 ? -16.795 -7.775 -2.024 1.00 74.19 188 GLU A C 1
ATOM 1488 O O . GLU A 1 188 ? -15.693 -7.587 -2.534 1.00 74.19 188 GLU A O 1
ATOM 1493 N N . LYS A 1 189 ? -17.011 -7.525 -0.730 1.00 77.81 189 LYS A N 1
ATOM 1494 C CA . LYS A 1 189 ? -15.990 -6.981 0.178 1.00 77.81 189 LYS A CA 1
ATOM 1495 C C . LYS A 1 189 ? -14.775 -7.908 0.303 1.00 77.81 189 LYS A C 1
ATOM 1497 O O . LYS A 1 189 ? -14.921 -9.126 0.286 1.00 77.81 189 LYS A O 1
ATOM 1502 N N . LEU A 1 190 ? -13.586 -7.329 0.505 1.00 78.06 190 LEU A N 1
ATOM 1503 C CA . LEU A 1 190 ? -12.338 -8.074 0.730 1.00 78.06 190 LEU A CA 1
ATOM 1504 C C . LEU A 1 190 ? -12.445 -9.040 1.927 1.00 78.06 190 LEU A C 1
ATOM 1506 O O . LEU A 1 190 ? -11.984 -10.174 1.852 1.00 78.06 190 LEU A O 1
ATOM 1510 N N . GLU A 1 191 ? -13.142 -8.627 2.986 1.00 80.31 191 GLU A N 1
ATOM 1511 C CA . GLU A 1 191 ? -13.385 -9.420 4.201 1.00 80.31 191 GLU A CA 1
ATOM 1512 C C . GLU A 1 191 ? -14.073 -10.770 3.921 1.00 80.31 191 GLU A C 1
ATOM 1514 O O . GLU A 1 191 ? -13.891 -11.727 4.671 1.00 80.31 191 GLU A O 1
ATOM 1519 N N . ASN A 1 192 ? -14.841 -10.885 2.830 1.00 79.19 192 ASN A N 1
ATOM 1520 C CA . ASN A 1 192 ? -15.533 -12.129 2.493 1.00 79.19 192 ASN A CA 1
ATOM 1521 C C . ASN A 1 192 ? -14.557 -13.271 2.167 1.00 79.19 192 ASN A C 1
ATOM 1523 O O . ASN A 1 192 ? -14.903 -14.426 2.387 1.00 79.19 192 ASN A O 1
ATOM 1527 N N . HIS A 1 193 ? -13.314 -12.976 1.763 1.00 76.38 193 HIS A N 1
ATOM 1528 C CA . HIS A 1 193 ? -12.288 -14.003 1.541 1.00 76.38 193 HIS A CA 1
ATOM 1529 C C . HIS A 1 193 ? -11.859 -14.746 2.824 1.00 76.38 193 HIS A C 1
ATOM 1531 O O . HIS A 1 193 ? -11.236 -15.805 2.730 1.00 76.38 193 HIS A O 1
ATOM 1537 N N . TRP A 1 194 ? -12.206 -14.224 4.008 1.00 82.50 194 TRP A N 1
ATOM 1538 C CA . TRP A 1 194 ? -11.966 -14.859 5.310 1.00 82.50 194 TRP A CA 1
ATOM 1539 C C . TRP A 1 194 ? -13.149 -15.670 5.841 1.00 82.50 194 TRP A C 1
ATOM 1541 O O . TRP A 1 194 ? -13.007 -16.356 6.853 1.00 82.50 194 TRP A O 1
ATOM 1551 N N . LYS A 1 195 ? -14.316 -15.608 5.194 1.00 75.81 195 LYS A N 1
ATOM 1552 C CA . LYS A 1 195 ? -15.463 -16.431 5.585 1.00 75.81 195 LYS A CA 1
ATOM 1553 C C . LYS A 1 195 ? -15.223 -17.878 5.156 1.00 75.81 195 LYS A C 1
ATOM 1555 O O . LYS A 1 195 ? -14.685 -18.131 4.084 1.00 75.81 195 LYS A O 1
ATOM 1560 N N . THR A 1 196 ? -15.620 -18.816 6.009 1.00 65.38 196 THR A N 1
ATOM 1561 C CA . THR A 1 196 ? -15.485 -20.263 5.779 1.00 65.38 196 THR A CA 1
ATOM 1562 C C . THR A 1 196 ? -16.742 -20.897 5.188 1.00 65.38 196 THR A C 1
ATOM 1564 O O . THR A 1 196 ? -16.717 -22.078 4.860 1.00 65.38 196 THR A O 1
ATOM 1567 N N . THR A 1 197 ? -17.837 -20.142 5.076 1.00 59.75 197 THR A N 1
ATOM 1568 C CA . THR A 1 197 ? -19.084 -20.597 4.458 1.00 59.75 197 THR A CA 1
ATOM 1569 C C . THR A 1 197 ? -18.993 -20.463 2.944 1.00 59.75 197 THR A C 1
ATOM 1571 O O . THR A 1 197 ? -18.631 -19.407 2.427 1.00 59.75 197 THR A O 1
ATOM 1574 N N . ASP A 1 198 ? -19.314 -21.543 2.248 1.00 51.84 198 ASP A N 1
ATOM 1575 C CA . ASP A 1 198 ? -19.343 -21.648 0.801 1.00 51.84 198 ASP A CA 1
ATOM 1576 C C . ASP A 1 198 ? -20.606 -20.991 0.222 1.00 51.84 198 ASP A C 1
ATOM 1578 O O . ASP A 1 198 ? -21.727 -21.423 0.469 1.00 51.84 198 ASP A O 1
ATOM 1582 N N . GLU A 1 199 ? -20.430 -19.954 -0.598 1.00 51.88 199 GLU A N 1
ATOM 1583 C CA . GLU A 1 199 ? -21.457 -19.501 -1.541 1.00 51.88 199 GLU A CA 1
ATOM 1584 C C . GLU A 1 199 ? -20.894 -19.601 -2.971 1.00 51.88 199 GLU A C 1
ATOM 1586 O O . GLU A 1 199 ? -20.126 -18.754 -3.436 1.00 51.88 199 GLU A O 1
ATOM 1591 N N . GLY A 1 200 ? -21.265 -20.671 -3.685 1.00 58.78 200 GLY A N 1
ATOM 1592 C CA . GLY A 1 200 ? -20.963 -20.862 -5.110 1.00 58.78 200 GLY A CA 1
ATOM 1593 C C . GLY A 1 200 ? -19.626 -21.555 -5.426 1.00 58.78 200 GLY A C 1
ATOM 1594 O O . GLY A 1 200 ? -19.156 -22.405 -4.682 1.00 58.78 200 GLY A O 1
ATOM 1595 N N . ALA A 1 201 ? -19.042 -21.237 -6.589 1.00 50.12 201 ALA A N 1
ATOM 1596 C CA . ALA A 1 201 ? -17.890 -21.946 -7.178 1.00 50.12 201 ALA A CA 1
ATOM 1597 C C . ALA A 1 201 ? -16.508 -21.357 -6.820 1.00 50.12 201 ALA A C 1
ATOM 1599 O O . ALA A 1 201 ? -15.491 -21.763 -7.381 1.00 50.12 201 ALA A O 1
ATOM 1600 N N . ILE A 1 202 ? -16.459 -20.371 -5.927 1.00 51.00 202 ILE A N 1
ATOM 1601 C CA . ILE A 1 202 ? -15.208 -19.769 -5.452 1.00 51.00 202 ILE A CA 1
ATOM 1602 C C . ILE A 1 202 ? -14.789 -20.541 -4.198 1.00 51.00 202 ILE A C 1
ATOM 1604 O O . ILE A 1 202 ? -15.634 -20.907 -3.388 1.00 51.00 202 ILE A O 1
ATOM 1608 N N . ILE A 1 203 ? -13.497 -20.798 -4.014 1.00 50.75 203 ILE A N 1
ATOM 1609 C CA . ILE A 1 203 ? -12.991 -21.417 -2.783 1.00 50.75 203 ILE A CA 1
ATOM 1610 C C . ILE A 1 203 ? -12.856 -20.294 -1.741 1.00 50.75 203 ILE A C 1
ATOM 1612 O O . ILE A 1 203 ? -11.953 -19.461 -1.835 1.00 50.75 203 ILE A O 1
ATOM 1616 N N . TRP A 1 204 ? -13.803 -20.192 -0.805 1.00 58.72 204 TRP A N 1
ATOM 1617 C CA . TRP A 1 204 ? -13.783 -19.182 0.264 1.00 58.72 204 TRP A CA 1
ATOM 1618 C C . TRP A 1 204 ? -12.904 -19.679 1.430 1.00 58.72 204 TRP A C 1
ATOM 1620 O O . TRP A 1 204 ? -12.777 -20.882 1.650 1.00 58.72 204 TRP A O 1
ATOM 1630 N N . GLY A 1 205 ? -12.247 -18.769 2.162 1.00 60.62 205 GLY A N 1
ATOM 1631 C CA . GLY A 1 205 ? -11.476 -19.106 3.370 1.00 60.62 205 GLY A CA 1
ATOM 1632 C C . GLY A 1 205 ? -9.965 -19.335 3.194 1.00 60.62 205 GLY A C 1
ATOM 1633 O O . GLY A 1 205 ? -9.284 -19.620 4.177 1.00 60.62 205 GLY A O 1
ATOM 1634 N N . CYS A 1 206 ? -9.393 -19.167 1.994 1.00 72.56 206 CYS A N 1
ATOM 1635 C CA . CYS A 1 206 ? -7.940 -19.322 1.794 1.00 72.56 206 CYS A CA 1
ATOM 1636 C C . CYS A 1 206 ? -7.114 -18.185 2.416 1.00 72.56 206 CYS A C 1
ATOM 1638 O O . CYS A 1 206 ? -5.992 -18.415 2.858 1.00 72.56 206 CYS A O 1
ATOM 1640 N N . PHE A 1 207 ? -7.644 -16.959 2.480 1.00 83.44 207 PHE A N 1
ATOM 1641 C CA . PHE A 1 207 ? -6.860 -15.804 2.945 1.00 83.44 207 PHE A CA 1
ATOM 1642 C C . PHE A 1 207 ? -6.506 -15.924 4.434 1.00 83.44 207 PHE A C 1
ATOM 1644 O O . PHE A 1 207 ? -5.402 -15.554 4.835 1.00 83.44 207 PHE A O 1
ATOM 1651 N N . GLY A 1 208 ? -7.385 -16.556 5.221 1.00 82.69 208 GLY A N 1
ATOM 1652 C CA . GLY A 1 208 ? -7.152 -16.868 6.632 1.00 82.69 208 GLY A CA 1
ATOM 1653 C C . GLY A 1 208 ? -5.945 -17.775 6.894 1.00 82.69 208 GLY A C 1
ATOM 1654 O O . GLY A 1 208 ? -5.415 -17.756 8.000 1.00 82.69 208 GLY A O 1
ATOM 1655 N N . GLN A 1 209 ? -5.476 -18.532 5.894 1.00 85.00 209 GLN A N 1
ATOM 1656 C CA . GLN A 1 209 ? -4.268 -19.359 6.014 1.00 85.00 209 GLN A CA 1
ATOM 1657 C C . GLN A 1 209 ? -2.980 -18.527 5.993 1.00 85.00 209 GLN A C 1
ATOM 1659 O O . GLN A 1 209 ? -1.957 -18.966 6.514 1.00 85.00 209 GLN A O 1
ATOM 1664 N N . PHE A 1 210 ? -3.021 -17.337 5.388 1.00 86.06 210 PHE A N 1
ATOM 1665 C CA . PHE A 1 210 ? -1.850 -16.478 5.208 1.00 86.06 210 PHE A CA 1
ATOM 1666 C C . PHE A 1 210 ? -1.823 -15.308 6.188 1.00 86.06 210 PHE A C 1
ATOM 1668 O O . PHE A 1 210 ? -0.748 -14.892 6.614 1.00 86.06 210 PHE A O 1
ATOM 1675 N N . MET A 1 211 ? -2.989 -14.764 6.539 1.00 87.06 211 MET A N 1
ATOM 1676 C CA . MET A 1 211 ? -3.109 -13.615 7.433 1.00 87.06 211 MET A CA 1
ATOM 1677 C C . MET A 1 211 ? -4.468 -13.620 8.131 1.00 87.06 211 MET A C 1
ATOM 1679 O O . MET A 1 211 ? -5.465 -14.009 7.534 1.00 87.06 211 MET A O 1
ATOM 1683 N N . VAL A 1 212 ? -4.540 -13.162 9.382 1.00 86.69 212 VAL A N 1
ATOM 1684 C CA . VAL A 1 212 ? -5.813 -12.995 10.105 1.00 86.69 212 VAL A CA 1
ATOM 1685 C C . VAL A 1 212 ? -6.530 -11.729 9.618 1.00 86.69 212 VAL A C 1
ATOM 1687 O O . VAL A 1 212 ? -5.882 -10.729 9.312 1.00 86.69 212 VAL A O 1
ATOM 1690 N N . LEU A 1 213 ? -7.867 -11.751 9.562 1.00 83.75 213 LEU A N 1
ATOM 1691 C CA . LEU A 1 213 ? -8.667 -10.618 9.080 1.00 83.75 213 LEU A CA 1
ATOM 1692 C C . LEU A 1 213 ? -8.368 -9.320 9.847 1.00 83.75 213 LEU A C 1
ATOM 1694 O O . LEU A 1 213 ? -8.191 -8.275 9.229 1.00 83.75 213 LEU A O 1
ATOM 1698 N N . ASP A 1 214 ? -8.255 -9.394 11.174 1.00 80.56 214 ASP A N 1
ATOM 1699 C CA . ASP A 1 214 ? -7.956 -8.229 12.015 1.00 80.56 214 ASP A CA 1
ATOM 1700 C C . ASP A 1 214 ? -6.591 -7.609 11.675 1.00 80.56 214 ASP A C 1
ATOM 1702 O O . ASP A 1 214 ? -6.480 -6.387 11.584 1.00 80.56 214 ASP A O 1
ATOM 1706 N N . SER A 1 215 ? -5.574 -8.435 11.402 1.00 82.38 215 SER A N 1
ATOM 1707 C CA . SER A 1 215 ? -4.257 -7.976 10.941 1.00 82.38 215 SER A CA 1
ATOM 1708 C C . SER A 1 215 ? -4.335 -7.317 9.561 1.00 82.38 215 SER A C 1
ATOM 1710 O O . SER A 1 215 ? -3.708 -6.286 9.335 1.00 82.38 215 SER A O 1
ATOM 1712 N N . CYS A 1 216 ? -5.141 -7.865 8.648 1.00 84.31 216 CYS A N 1
ATOM 1713 C CA . CYS A 1 216 ? -5.365 -7.288 7.321 1.00 84.31 216 CYS A CA 1
ATOM 1714 C C . CYS A 1 216 ? -6.032 -5.902 7.410 1.00 84.31 216 CYS A C 1
ATOM 1716 O O . CYS A 1 216 ? -5.538 -4.931 6.839 1.00 84.31 216 CYS A O 1
ATOM 1718 N N . ILE A 1 217 ? -7.105 -5.777 8.198 1.00 82.31 217 ILE A N 1
ATOM 1719 C CA . ILE A 1 217 ? -7.808 -4.502 8.426 1.00 82.31 217 ILE A CA 1
ATOM 1720 C C . ILE A 1 217 ? -6.883 -3.481 9.105 1.00 82.31 217 ILE A C 1
ATOM 1722 O O . ILE A 1 217 ? -6.913 -2.282 8.795 1.00 82.31 217 ILE A O 1
ATOM 1726 N N . TYR A 1 218 ? -6.053 -3.945 10.041 1.00 81.50 218 TYR A N 1
ATOM 1727 C CA . TYR A 1 218 ? -5.051 -3.120 10.702 1.00 81.50 218 TYR A CA 1
ATOM 1728 C C . TYR A 1 218 ? -4.043 -2.545 9.698 1.00 81.50 218 TYR A C 1
ATOM 1730 O O . TYR A 1 218 ? -3.854 -1.325 9.653 1.00 81.50 218 TYR A O 1
ATOM 1738 N N . LEU A 1 219 ? -3.482 -3.398 8.837 1.00 82.56 219 LEU A N 1
ATOM 1739 C CA . LEU A 1 219 ? -2.558 -3.015 7.767 1.00 82.56 219 LEU A CA 1
ATOM 1740 C C . LEU A 1 219 ? -3.190 -2.017 6.794 1.00 82.56 219 LEU A C 1
ATOM 1742 O O . LEU A 1 219 ? -2.603 -0.964 6.542 1.00 82.56 219 LEU A O 1
ATOM 1746 N N . GLU A 1 220 ? -4.408 -2.281 6.314 1.00 82.69 220 GLU A N 1
ATOM 1747 C CA . GLU A 1 220 ? -5.139 -1.352 5.443 1.00 82.69 220 GLU A CA 1
ATOM 1748 C C . GLU A 1 220 ? -5.270 0.038 6.067 1.00 82.69 220 GLU A C 1
ATOM 1750 O O . GLU A 1 220 ? -5.052 1.054 5.398 1.00 82.69 220 GLU A O 1
ATOM 1755 N N . THR A 1 221 ? -5.611 0.093 7.355 1.00 77.62 221 THR A N 1
ATOM 1756 C CA . THR A 1 221 ? -5.821 1.352 8.074 1.00 77.62 221 THR A CA 1
ATOM 1757 C C . THR A 1 221 ? -4.517 2.124 8.242 1.00 77.62 221 THR A C 1
ATOM 1759 O O . THR A 1 221 ? -4.496 3.333 8.008 1.00 77.62 221 THR A O 1
ATOM 1762 N N . CYS A 1 222 ? -3.435 1.450 8.642 1.00 74.94 222 CYS A N 1
ATOM 1763 C CA . CYS A 1 222 ? -2.135 2.085 8.838 1.00 74.94 222 CYS A CA 1
ATOM 1764 C C . CYS A 1 222 ? -1.564 2.592 7.510 1.00 74.94 222 CYS A C 1
ATOM 1766 O O . CYS A 1 222 ? -1.301 3.784 7.389 1.00 74.94 222 CYS A O 1
ATOM 1768 N N . ILE A 1 223 ? -1.511 1.750 6.476 1.00 77.06 223 ILE A N 1
ATOM 1769 C CA . ILE A 1 223 ? -0.942 2.115 5.169 1.00 77.06 223 ILE A CA 1
ATOM 1770 C C . ILE A 1 223 ? -1.747 3.238 4.506 1.00 77.06 223 ILE A C 1
ATOM 1772 O O . ILE A 1 223 ? -1.178 4.218 4.023 1.00 77.06 223 ILE A O 1
ATOM 1776 N N . SER A 1 224 ? -3.082 3.146 4.512 1.00 73.56 224 SER A N 1
ATOM 1777 C CA . SER A 1 224 ? -3.936 4.175 3.902 1.00 73.56 224 SER A CA 1
ATOM 1778 C C . SER A 1 224 ? -3.800 5.536 4.583 1.00 73.56 224 SER A C 1
ATOM 1780 O O . SER A 1 224 ? -4.070 6.572 3.971 1.00 73.56 224 SER A O 1
ATOM 1782 N N . ALA A 1 225 ? -3.457 5.546 5.868 1.00 67.19 225 ALA A N 1
ATOM 1783 C CA . ALA A 1 225 ? -3.291 6.760 6.643 1.00 67.19 225 ALA A CA 1
ATOM 1784 C C . ALA A 1 225 ? -1.883 7.350 6.470 1.00 67.19 225 ALA A C 1
ATOM 1786 O O . ALA A 1 225 ? -1.774 8.553 6.229 1.00 67.19 225 ALA A O 1
ATOM 1787 N N . THR A 1 226 ? -0.844 6.507 6.451 1.00 64.25 226 THR A N 1
ATOM 1788 C CA . THR A 1 226 ? 0.523 6.898 6.081 1.00 64.25 226 THR A CA 1
ATOM 1789 C C . THR A 1 226 ? 0.540 7.520 4.687 1.00 64.25 226 THR A C 1
ATOM 1791 O O . THR A 1 226 ? 0.977 8.655 4.530 1.00 64.25 226 THR A O 1
ATOM 1794 N N . TRP A 1 227 ? -0.055 6.859 3.686 1.00 61.97 227 TRP A N 1
ATOM 1795 C CA . TRP A 1 227 ? -0.104 7.376 2.315 1.00 61.97 227 TRP A CA 1
ATOM 1796 C C . TRP A 1 227 ? -0.843 8.715 2.215 1.00 61.97 227 TRP A C 1
ATOM 1798 O O . TRP A 1 227 ? -0.366 9.646 1.569 1.00 61.97 227 TRP A O 1
ATOM 1808 N N . ARG A 1 228 ? -1.981 8.865 2.910 1.00 60.84 228 ARG A N 1
ATOM 1809 C CA . ARG A 1 228 ? -2.699 10.149 2.985 1.00 60.84 228 ARG A CA 1
ATOM 1810 C C . ARG A 1 228 ? -1.850 11.250 3.620 1.00 60.84 228 ARG A C 1
ATOM 1812 O O . ARG A 1 228 ? -1.867 12.368 3.115 1.00 60.84 228 ARG A O 1
ATOM 1819 N N . SER A 1 229 ? -1.107 10.940 4.680 1.00 58.62 229 SER A N 1
ATOM 1820 C CA . SER A 1 229 ? -0.224 11.894 5.360 1.00 58.62 229 SER A CA 1
ATOM 1821 C C . SER A 1 229 ? 0.957 12.315 4.476 1.00 58.62 229 SER A C 1
ATOM 1823 O O . SER A 1 229 ? 1.234 13.508 4.324 1.00 58.62 229 SER A O 1
ATOM 1825 N N . THR A 1 230 ? 1.606 11.358 3.805 1.00 60.28 230 THR A N 1
ATOM 1826 C CA . THR A 1 230 ? 2.723 11.615 2.885 1.00 60.28 230 THR A CA 1
ATOM 1827 C C . THR A 1 230 ? 2.269 12.408 1.658 1.00 60.28 230 THR A C 1
ATOM 1829 O O . THR A 1 230 ? 2.907 13.397 1.299 1.00 60.28 230 THR A O 1
ATOM 1832 N N . CYS A 1 231 ? 1.138 12.050 1.040 1.00 53.38 231 CYS A N 1
ATOM 1833 C CA . CYS A 1 231 ? 0.577 12.803 -0.085 1.00 53.38 231 CYS A CA 1
ATOM 1834 C C . CYS A 1 231 ? 0.136 14.218 0.321 1.00 53.38 231 CYS A C 1
ATOM 1836 O O . CYS A 1 231 ? 0.398 15.166 -0.418 1.00 53.38 231 CYS A O 1
ATOM 1838 N N . ALA A 1 232 ? -0.478 14.388 1.499 1.00 50.56 232 ALA A N 1
ATOM 1839 C CA . ALA A 1 232 ? -0.851 15.707 2.012 1.00 50.56 232 ALA A CA 1
ATOM 1840 C C . ALA A 1 232 ? 0.389 16.585 2.260 1.00 50.56 232 ALA A C 1
ATOM 1842 O O . ALA A 1 232 ? 0.423 17.745 1.844 1.00 50.56 232 ALA A O 1
ATOM 1843 N N . SER A 1 233 ? 1.446 16.014 2.839 1.00 49.91 233 SER A N 1
ATOM 1844 C CA . SER A 1 233 ? 2.724 16.703 3.058 1.00 49.91 233 SER A CA 1
ATOM 1845 C C . SER A 1 233 ? 3.400 17.095 1.740 1.00 49.91 233 SER A C 1
ATOM 1847 O O . SER A 1 233 ? 3.889 18.218 1.610 1.00 49.91 233 SER A O 1
ATOM 1849 N N . ARG A 1 234 ? 3.351 16.223 0.721 1.00 43.19 234 ARG A N 1
ATOM 1850 C CA . ARG A 1 234 ? 3.872 16.508 -0.626 1.00 43.19 234 ARG A CA 1
ATOM 1851 C C . ARG A 1 234 ? 3.115 17.651 -1.306 1.00 43.19 234 ARG A C 1
ATOM 1853 O O . ARG A 1 234 ? 3.747 18.551 -1.846 1.00 43.19 234 ARG A O 1
ATOM 1860 N N . SER A 1 235 ? 1.784 17.675 -1.195 1.00 42.25 235 SER A N 1
ATOM 1861 C CA . SER A 1 235 ? 0.962 18.766 -1.739 1.00 42.25 235 SER A CA 1
ATOM 1862 C C . SER A 1 235 ? 1.229 20.113 -1.051 1.00 42.25 235 SER A C 1
ATOM 1864 O O . SER A 1 235 ? 1.251 21.157 -1.704 1.00 42.25 235 SER A O 1
ATOM 1866 N N . SER A 1 236 ? 1.505 20.099 0.258 1.00 40.78 236 SER A N 1
ATOM 1867 C CA . SER A 1 236 ? 1.844 21.298 1.034 1.00 40.78 236 SER A CA 1
ATOM 1868 C C . SER A 1 236 ? 3.213 21.863 0.633 1.00 40.78 236 SER A C 1
ATOM 1870 O O . SER A 1 236 ? 3.345 23.066 0.400 1.00 40.78 236 SER A O 1
ATOM 1872 N N . LEU A 1 237 ? 4.209 20.989 0.443 1.00 37.91 237 LEU A N 1
ATOM 1873 C CA . LEU A 1 237 ? 5.541 21.355 -0.050 1.00 37.91 237 LEU A CA 1
ATOM 1874 C C . LEU A 1 237 ? 5.495 21.906 -1.485 1.00 37.91 237 LEU A C 1
ATOM 1876 O O . LEU A 1 237 ? 6.091 22.947 -1.754 1.00 37.91 237 LEU A O 1
ATOM 1880 N N . GLU A 1 238 ? 4.736 21.284 -2.391 1.00 37.91 238 GLU A N 1
ATOM 1881 C CA . GLU A 1 238 ? 4.550 21.783 -3.765 1.00 37.91 238 GLU A CA 1
ATOM 1882 C C . GLU A 1 238 ? 3.844 23.1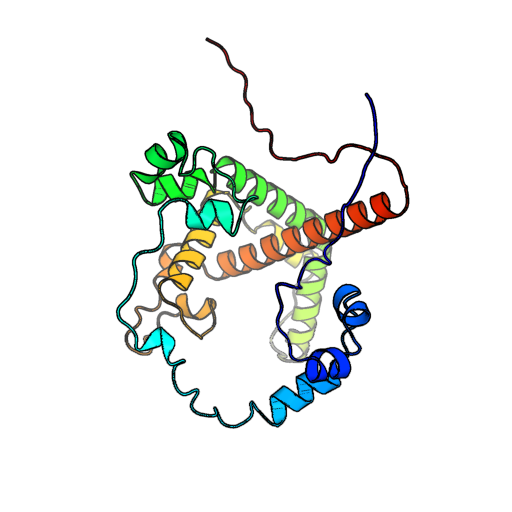51 -3.803 1.00 37.91 238 GLU A C 1
ATOM 1884 O O . GLU A 1 238 ? 4.196 24.019 -4.607 1.00 37.91 238 GLU A O 1
ATOM 1889 N N . THR A 1 239 ? 2.901 23.395 -2.886 1.00 40.25 239 THR A N 1
ATOM 1890 C CA . THR A 1 239 ? 2.214 24.692 -2.753 1.00 40.25 239 THR A CA 1
ATOM 1891 C C . THR A 1 239 ? 3.153 25.778 -2.214 1.00 40.25 239 THR A C 1
ATOM 1893 O O . THR A 1 239 ? 3.120 26.921 -2.677 1.00 40.25 239 THR A O 1
ATOM 1896 N N . GLN A 1 240 ? 4.051 25.431 -1.286 1.00 40.16 240 GLN A N 1
ATOM 1897 C CA . GLN A 1 240 ? 5.069 26.349 -0.765 1.00 40.16 240 GLN A CA 1
ATOM 1898 C C . GLN A 1 240 ? 6.131 26.712 -1.813 1.00 40.16 240 GLN A C 1
ATOM 1900 O O . GLN A 1 240 ? 6.547 27.871 -1.885 1.00 40.16 240 GLN A O 1
ATOM 1905 N N . VAL A 1 241 ? 6.531 25.750 -2.652 1.00 41.06 241 VAL A N 1
ATOM 1906 C CA . VAL A 1 241 ? 7.481 25.965 -3.756 1.00 41.06 241 VAL A CA 1
ATOM 1907 C C . VAL A 1 241 ? 6.860 26.821 -4.867 1.00 41.06 241 VAL A C 1
ATOM 1909 O O . VAL A 1 241 ? 7.535 27.695 -5.401 1.00 41.06 241 VAL A O 1
ATOM 1912 N N . ARG A 1 242 ? 5.556 26.689 -5.160 1.00 37.47 242 ARG A N 1
ATOM 1913 C CA . ARG A 1 242 ? 4.865 27.581 -6.118 1.00 37.47 242 ARG A CA 1
ATOM 1914 C C . ARG A 1 242 ? 4.789 29.045 -5.671 1.00 37.47 242 ARG A C 1
ATOM 1916 O O . ARG A 1 242 ? 4.786 29.926 -6.524 1.00 37.47 242 ARG A O 1
ATOM 1923 N N . HIS A 1 243 ? 4.732 29.324 -4.367 1.00 36.16 243 HIS A N 1
ATOM 1924 C CA . HIS A 1 243 ? 4.664 30.698 -3.848 1.00 36.16 243 HIS A CA 1
ATOM 1925 C C . HIS A 1 243 ? 6.023 31.398 -3.731 1.00 36.16 243 HIS A C 1
ATOM 1927 O O . HIS A 1 243 ? 6.070 32.621 -3.590 1.00 36.16 243 HIS A O 1
ATOM 1933 N N . ARG A 1 244 ? 7.133 30.659 -3.811 1.00 33.16 244 ARG A N 1
ATOM 1934 C CA . ARG A 1 244 ? 8.482 31.224 -3.860 1.00 33.16 244 ARG A CA 1
ATOM 1935 C C . ARG A 1 244 ? 9.108 30.849 -5.192 1.00 33.16 244 ARG A C 1
ATOM 1937 O O . ARG A 1 244 ? 9.705 29.789 -5.311 1.00 33.16 244 ARG A O 1
ATOM 1944 N N . GLY A 1 245 ? 8.979 31.729 -6.182 1.00 39.56 245 GLY A N 1
ATOM 1945 C CA . GLY A 1 245 ? 9.726 31.617 -7.431 1.00 39.56 245 GLY A CA 1
ATOM 1946 C C . GLY A 1 245 ? 11.227 31.588 -7.144 1.00 39.56 245 GLY A C 1
ATOM 1947 O O . GLY A 1 245 ? 11.845 32.629 -6.954 1.00 39.56 245 GLY A O 1
ATOM 1948 N N . SER A 1 246 ? 11.798 30.393 -7.046 1.00 31.38 246 SER A N 1
ATOM 1949 C CA . SER A 1 246 ? 13.234 30.169 -6.991 1.00 31.38 246 SER A CA 1
ATOM 1950 C C . SER A 1 246 ? 13.518 28.743 -7.440 1.00 31.38 246 SER A C 1
ATOM 1952 O O . SER A 1 246 ? 12.971 27.785 -6.894 1.00 31.38 246 SER A O 1
ATOM 1954 N N . ALA A 1 247 ? 14.358 28.622 -8.465 1.00 37.16 247 ALA A N 1
ATOM 1955 C CA . ALA A 1 247 ? 14.903 27.366 -8.942 1.00 37.16 247 ALA A CA 1
ATOM 1956 C C . ALA A 1 247 ? 15.753 26.734 -7.830 1.00 37.16 247 ALA A C 1
ATOM 1958 O O . ALA A 1 247 ? 16.917 27.079 -7.643 1.00 37.16 247 ALA A O 1
ATOM 1959 N N . ALA A 1 248 ? 15.158 25.821 -7.071 1.00 29.53 248 ALA A N 1
ATOM 1960 C CA . ALA A 1 248 ? 15.871 24.941 -6.163 1.00 29.53 248 ALA A CA 1
ATOM 1961 C C . ALA A 1 248 ? 15.488 23.504 -6.514 1.00 29.53 248 ALA A C 1
ATOM 1963 O O . ALA A 1 248 ? 14.313 23.138 -6.499 1.00 29.53 248 ALA A O 1
ATOM 1964 N N . SER A 1 249 ? 16.502 22.729 -6.893 1.00 32.53 249 SER A N 1
ATOM 1965 C CA . SER A 1 249 ? 16.420 21.319 -7.252 1.00 32.53 249 SER A CA 1
ATOM 1966 C C . SER A 1 249 ? 15.552 20.524 -6.278 1.00 32.53 249 SER A C 1
ATOM 1968 O O . SER A 1 249 ? 15.748 20.561 -5.063 1.00 32.53 249 SER A O 1
ATOM 1970 N N . LEU A 1 250 ? 14.606 19.777 -6.843 1.00 28.34 250 LEU A N 1
ATOM 1971 C CA . LEU A 1 250 ? 13.808 18.775 -6.144 1.00 28.34 250 LEU A CA 1
ATOM 1972 C C . LEU A 1 250 ? 14.733 17.730 -5.490 1.00 28.34 250 LEU A C 1
ATOM 1974 O O . LEU A 1 250 ? 15.650 17.248 -6.161 1.00 28.34 250 LEU A O 1
ATOM 1978 N N . PRO A 1 251 ? 14.484 17.288 -4.244 1.00 30.33 251 PRO A N 1
ATOM 1979 C CA . PRO A 1 251 ? 15.067 16.051 -3.756 1.00 30.33 251 PRO A CA 1
ATOM 1980 C C . PRO A 1 251 ? 14.333 14.880 -4.420 1.00 30.33 251 PRO A C 1
ATOM 1982 O O . PRO A 1 251 ? 13.226 14.495 -4.038 1.00 30.33 251 PRO A O 1
ATOM 1985 N N . VAL A 1 252 ? 14.961 14.328 -5.455 1.00 28.91 252 VAL A N 1
ATOM 1986 C CA . VAL A 1 252 ? 14.641 13.017 -6.019 1.00 28.91 252 VAL A CA 1
ATOM 1987 C C . VAL A 1 252 ? 15.073 11.971 -4.992 1.00 28.91 252 VAL A C 1
ATOM 1989 O O . VAL A 1 252 ? 16.237 11.591 -4.931 1.00 28.91 252 VAL A O 1
ATOM 1992 N N . TRP A 1 253 ? 14.142 11.491 -4.168 1.00 27.05 253 TRP A N 1
ATOM 1993 C CA . TRP A 1 253 ? 14.337 10.243 -3.423 1.00 27.05 253 TRP A CA 1
ATOM 1994 C C . TRP A 1 253 ? 14.127 9.050 -4.361 1.00 27.05 253 TRP A C 1
ATOM 1996 O O . TRP A 1 253 ? 13.154 8.317 -4.252 1.00 27.05 253 TRP A O 1
ATOM 2006 N N . ILE A 1 254 ? 15.049 8.905 -5.314 1.00 30.34 254 ILE A N 1
ATOM 2007 C CA . ILE A 1 254 ? 15.449 7.644 -5.942 1.00 30.34 254 ILE A CA 1
ATOM 2008 C C . ILE A 1 254 ? 16.951 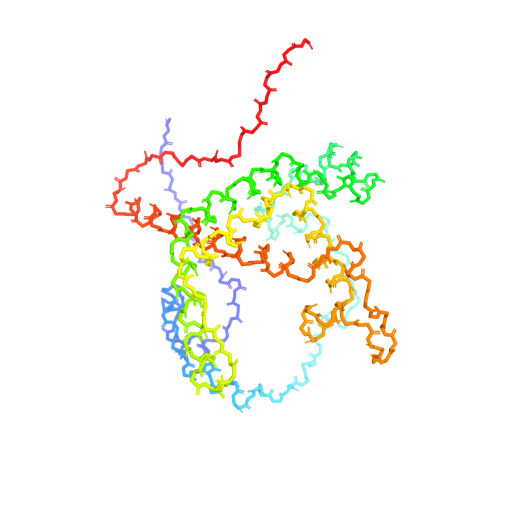7.789 -6.207 1.00 30.34 254 ILE A C 1
ATOM 2010 O O . ILE A 1 254 ? 17.366 8.197 -7.284 1.00 30.34 254 ILE A O 1
ATOM 2014 N N . HIS A 1 255 ? 17.774 7.511 -5.199 1.00 25.47 255 HIS A N 1
ATOM 2015 C CA . HIS A 1 255 ? 19.190 7.210 -5.402 1.00 25.47 255 HIS A CA 1
ATOM 2016 C C . HIS A 1 255 ? 19.628 6.209 -4.332 1.00 25.47 255 HIS A C 1
ATOM 2018 O O . HIS A 1 255 ? 20.169 6.563 -3.291 1.00 25.47 255 HIS A O 1
ATOM 2024 N N . ALA A 1 256 ? 19.365 4.930 -4.594 1.00 26.88 256 ALA A N 1
ATOM 2025 C CA . ALA A 1 256 ? 20.123 3.845 -3.990 1.00 26.88 256 ALA A CA 1
ATOM 2026 C C . ALA A 1 256 ? 21.226 3.456 -4.984 1.00 26.88 256 ALA A C 1
ATOM 2028 O O . ALA A 1 256 ? 21.088 2.520 -5.763 1.00 26.88 256 ALA A O 1
ATOM 2029 N N . THR A 1 257 ? 22.309 4.231 -4.998 1.00 28.16 257 THR A N 1
ATOM 2030 C CA . THR A 1 257 ? 23.586 3.810 -5.584 1.00 28.16 257 THR A CA 1
ATOM 2031 C C . THR A 1 257 ? 24.543 3.552 -4.435 1.00 28.16 257 THR A C 1
ATOM 2033 O O . THR A 1 257 ? 25.215 4.464 -3.953 1.00 28.16 257 THR A O 1
ATOM 2036 N N . THR A 1 258 ? 24.575 2.310 -3.964 1.00 29.62 258 THR A N 1
ATOM 2037 C CA . THR A 1 258 ? 25.614 1.821 -3.061 1.00 29.62 258 THR A CA 1
ATOM 2038 C C . THR A 1 258 ? 26.886 1.628 -3.880 1.00 29.62 258 THR A C 1
ATOM 2040 O O . THR A 1 258 ? 27.032 0.660 -4.620 1.00 29.62 258 THR A O 1
ATOM 2043 N N . HIS A 1 259 ? 27.809 2.579 -3.763 1.00 26.98 259 HIS A N 1
ATOM 2044 C CA . HIS A 1 259 ? 29.214 2.353 -4.074 1.00 26.98 259 HIS A CA 1
ATOM 2045 C C . HIS A 1 259 ? 29.773 1.346 -3.060 1.00 26.98 259 HIS A C 1
ATOM 2047 O O . HIS A 1 259 ? 29.892 1.670 -1.883 1.00 26.98 259 HIS A O 1
ATOM 2053 N N . TYR A 1 260 ? 30.162 0.162 -3.523 1.00 27.89 260 TYR A N 1
ATOM 2054 C CA . TYR A 1 260 ? 31.245 -0.610 -2.919 1.00 27.89 260 TYR A CA 1
ATOM 2055 C C . TYR A 1 260 ? 32.085 -1.180 -4.058 1.00 27.89 260 TYR A C 1
ATOM 2057 O O . TYR A 1 260 ? 31.602 -1.973 -4.860 1.00 27.89 260 TYR A O 1
ATOM 2065 N N . GLY A 1 261 ? 33.326 -0.703 -4.151 1.00 26.23 261 GLY A N 1
ATOM 2066 C CA . GLY A 1 261 ? 34.347 -1.322 -4.983 1.00 26.23 261 GLY A CA 1
ATOM 2067 C C . GLY A 1 261 ? 34.815 -2.624 -4.346 1.00 26.23 261 GLY A C 1
ATOM 2068 O O . GLY A 1 261 ? 34.987 -2.671 -3.128 1.00 26.23 261 GLY A O 1
ATOM 2069 N N . ILE A 1 262 ? 34.984 -3.658 -5.167 1.00 30.33 262 ILE A N 1
ATOM 2070 C CA . ILE A 1 262 ? 36.285 -4.099 -5.697 1.00 30.33 262 ILE A CA 1
ATOM 2071 C C . ILE A 1 262 ? 36.082 -4.346 -7.192 1.00 30.33 262 ILE A C 1
ATOM 2073 O O . ILE A 1 262 ? 35.022 -4.915 -7.534 1.00 30.33 262 ILE A O 1
#

Organism: NCBI:txid29920